Protein AF-A0A1Q3L9V3-F1 (afdb_monomer_lite)

pLDDT: mean 84.7, std 9.69, range [42.75, 96.62]

Foldseek 3Di:
DDDDDDPPDDPDDDDDPVVVVVVVVVVVVVVVVLVVQAQLLVLLVLLLVLLLLVLLLQLLVLLCPVPDVLDDNLLSVLLNVVSVQLSVLVNVVSSNDDDDPLVVLVVVLVVVLVCLSCVSVVCSVVVPDDDSVVSSVSSVSSSVSSNVSSVVSVVPGDPDDDDDDFDALDPVLLVVLLVVLLLLLLSLLSLLDPDSVVSVVSSVVSVVVSVVVVVVQVVPVGPSSSSNDDPQSVVLSVVSSVSSSVSSCCVRPHPDRSHPVSNVVSVVSSVSSNCCSPPVRPPD

Structure (mmCIF, N/CA/C/O backbone):
data_AF-A0A1Q3L9V3-F1
#
_entry.id   AF-A0A1Q3L9V3-F1
#
loop_
_atom_site.group_PDB
_atom_site.id
_atom_site.type_symbol
_atom_site.label_atom_id
_atom_site.label_alt_id
_atom_site.label_comp_id
_atom_site.label_asym_id
_atom_site.label_entity_id
_atom_site.label_seq_id
_atom_site.pdbx_PDB_ins_code
_atom_site.Cartn_x
_atom_site.Cartn_y
_atom_site.Cartn_z
_atom_site.occupancy
_atom_site.B_iso_or_equiv
_atom_site.auth_seq_id
_atom_site.auth_comp_id
_atom_site.auth_asym_id
_atom_site.auth_atom_id
_atom_site.pdbx_PDB_model_num
ATOM 1 N N . MET A 1 1 ? 3.458 -9.259 39.946 1.00 42.75 1 MET A N 1
ATOM 2 C CA . MET A 1 1 ? 3.792 -7.852 39.651 1.00 42.75 1 MET A CA 1
ATOM 3 C C . MET A 1 1 ? 3.602 -7.093 40.946 1.00 42.75 1 MET A C 1
ATOM 5 O O . MET A 1 1 ? 2.465 -6.939 41.364 1.00 42.75 1 MET A O 1
ATOM 9 N N . GLU A 1 2 ? 4.685 -6.729 41.624 1.00 46.00 2 GLU A N 1
ATOM 10 C CA . GLU A 1 2 ? 4.614 -5.886 42.821 1.00 46.00 2 GLU A CA 1
ATOM 11 C C . GLU A 1 2 ? 4.409 -4.442 42.357 1.00 46.00 2 GLU A C 1
ATOM 13 O O . GLU A 1 2 ? 5.288 -3.856 41.723 1.00 46.00 2 GLU A O 1
ATOM 18 N N . GLN A 1 3 ? 3.218 -3.887 42.582 1.00 55.56 3 GLN A N 1
ATOM 19 C CA . GLN A 1 3 ? 3.005 -2.455 42.397 1.00 55.56 3 GLN A CA 1
ATOM 20 C C . GLN A 1 3 ? 3.823 -1.728 43.467 1.00 55.56 3 GLN A C 1
ATOM 22 O O . GLN A 1 3 ? 3.622 -1.962 44.656 1.00 55.56 3 GLN A O 1
ATOM 27 N N . ARG A 1 4 ? 4.766 -0.871 43.055 1.00 59.56 4 ARG A N 1
ATOM 28 C CA . ARG A 1 4 ? 5.447 0.038 43.984 1.00 59.56 4 ARG A CA 1
ATOM 29 C C . ARG A 1 4 ? 4.390 0.983 44.570 1.00 59.56 4 ARG A C 1
ATOM 31 O O . ARG A 1 4 ? 3.784 1.706 43.779 1.00 59.56 4 ARG A O 1
ATOM 38 N N . PRO A 1 5 ? 4.152 0.976 45.892 1.00 62.09 5 PRO A N 1
ATOM 39 C CA . PRO A 1 5 ? 3.189 1.882 46.499 1.00 62.09 5 PRO A CA 1
ATOM 40 C C . PRO A 1 5 ? 3.664 3.326 46.326 1.00 62.09 5 PRO A C 1
ATOM 42 O O . PRO A 1 5 ? 4.857 3.616 46.461 1.00 62.09 5 PRO A O 1
ATOM 45 N N . GLU A 1 6 ? 2.737 4.227 45.998 1.00 73.81 6 GLU A N 1
ATOM 46 C CA . GLU A 1 6 ? 3.023 5.658 46.033 1.00 73.81 6 GLU A CA 1
ATOM 47 C C . GLU A 1 6 ? 3.344 6.068 47.481 1.00 73.81 6 GLU A C 1
ATOM 49 O O . GLU A 1 6 ? 2.645 5.649 48.409 1.00 73.81 6 GLU A O 1
ATOM 54 N N . PRO A 1 7 ? 4.416 6.848 47.714 1.00 70.12 7 PRO A N 1
ATOM 55 C CA . PRO A 1 7 ? 4.820 7.208 49.064 1.00 70.12 7 PRO A CA 1
ATOM 56 C C . PRO A 1 7 ? 3.709 7.996 49.770 1.00 70.12 7 PRO A C 1
ATOM 58 O O . PRO A 1 7 ? 3.346 9.085 49.334 1.00 70.12 7 PRO A O 1
ATOM 61 N N . GLY A 1 8 ? 3.197 7.448 50.877 1.00 77.75 8 GLY A N 1
ATOM 62 C CA . GLY A 1 8 ? 2.161 8.072 51.709 1.00 77.75 8 GLY A CA 1
ATOM 63 C C . GLY A 1 8 ? 0.742 7.524 51.525 1.00 77.75 8 GLY A C 1
ATOM 64 O O . GLY A 1 8 ? -0.149 7.950 52.255 1.00 77.75 8 GLY A O 1
ATOM 65 N N . LEU A 1 9 ? 0.524 6.574 50.611 1.00 69.81 9 LEU A N 1
ATOM 66 C CA . LEU A 1 9 ? -0.742 5.847 50.475 1.00 69.81 9 LEU A CA 1
ATOM 67 C C . LEU A 1 9 ? -0.600 4.437 51.057 1.00 69.81 9 LEU A C 1
ATOM 69 O O . LEU A 1 9 ? 0.291 3.680 50.667 1.00 69.81 9 LEU A O 1
ATOM 73 N N . GLU A 1 10 ? -1.476 4.087 52.001 1.00 73.94 10 GLU A N 1
ATOM 74 C CA . GLU A 1 10 ? -1.583 2.711 52.485 1.00 73.94 10 GLU A CA 1
ATOM 75 C C . GLU A 1 10 ? -1.966 1.774 51.325 1.00 73.94 10 GLU A C 1
ATOM 77 O O . GLU A 1 10 ? -2.694 2.186 50.413 1.00 73.94 10 GLU A O 1
ATOM 82 N N . PRO A 1 11 ? -1.471 0.521 51.314 1.00 72.00 11 PRO A N 1
ATOM 83 C CA . PRO A 1 11 ? -1.829 -0.444 50.285 1.00 72.00 11 PRO A CA 1
ATOM 84 C C . PRO A 1 11 ? -3.348 -0.591 50.203 1.00 72.00 11 PRO A C 1
ATOM 86 O O . PRO A 1 11 ? -3.996 -0.871 51.209 1.00 72.00 11 PRO A O 1
ATOM 89 N N . TYR A 1 12 ? -3.914 -0.422 49.007 1.00 74.44 12 TYR A N 1
ATOM 90 C CA . TYR A 1 12 ? -5.338 -0.657 48.792 1.00 74.44 12 TYR A CA 1
ATOM 91 C C . TYR A 1 12 ? -5.706 -2.075 49.237 1.00 74.44 12 TYR A C 1
ATOM 93 O O . TYR A 1 12 ? -5.064 -3.046 48.824 1.00 74.44 12 TYR A O 1
ATOM 101 N N . GLU A 1 13 ? -6.751 -2.194 50.058 1.00 81.75 13 GLU A N 1
ATOM 102 C CA . GLU A 1 13 ? -7.288 -3.498 50.426 1.00 81.75 13 GLU A CA 1
ATOM 103 C C . GLU A 1 13 ? -7.706 -4.269 49.164 1.00 81.75 13 GLU A C 1
ATOM 105 O O . GLU A 1 13 ? -8.264 -3.682 48.226 1.00 81.75 13 GLU A O 1
ATOM 110 N N . PRO A 1 14 ? -7.437 -5.586 49.105 1.00 82.00 14 PRO A N 1
ATOM 111 C CA . PRO A 1 14 ? -7.845 -6.389 47.969 1.00 82.00 14 PRO A CA 1
ATOM 112 C C . PRO A 1 14 ? -9.374 -6.325 47.817 1.00 82.00 14 PRO A C 1
ATOM 114 O O . PRO A 1 14 ? -10.098 -6.481 48.804 1.00 82.00 14 PRO A O 1
ATOM 117 N N . PRO A 1 15 ? -9.891 -6.107 46.594 1.00 84.94 15 PRO A N 1
ATOM 118 C CA . PRO A 1 15 ? -11.325 -6.018 46.372 1.00 84.94 15 PRO A CA 1
ATOM 119 C C . PRO A 1 15 ? -12.003 -7.326 46.778 1.00 84.94 15 PRO A C 1
ATOM 121 O O . PRO A 1 15 ? -11.486 -8.420 46.538 1.00 84.94 15 PRO A O 1
ATOM 124 N N . THR A 1 16 ? -13.195 -7.223 47.361 1.00 93.44 16 THR A N 1
ATOM 125 C CA . THR A 1 16 ? -14.010 -8.403 47.665 1.00 93.44 16 THR A CA 1
ATOM 126 C C . THR A 1 16 ? -14.343 -9.167 46.379 1.00 93.44 16 THR A C 1
ATOM 128 O O . THR A 1 16 ? -14.406 -8.587 45.293 1.00 93.44 16 THR A O 1
ATOM 131 N N . ALA A 1 17 ? -14.594 -10.477 46.482 1.00 91.12 17 ALA A N 1
ATOM 132 C CA . ALA A 1 17 ? -14.888 -11.318 45.315 1.00 91.12 17 ALA A CA 1
ATOM 133 C C . ALA A 1 17 ? -16.059 -10.781 44.466 1.00 91.12 17 ALA A C 1
ATOM 135 O O . ALA A 1 17 ? -15.992 -10.806 43.240 1.00 91.12 17 ALA A O 1
ATOM 136 N N . ALA A 1 18 ? -17.089 -10.227 45.114 1.00 92.12 18 ALA A N 1
ATOM 137 C CA . ALA A 1 18 ? -18.223 -9.598 44.439 1.00 92.12 18 ALA A CA 1
ATOM 138 C C . ALA A 1 18 ? -17.811 -8.350 43.637 1.00 92.12 18 ALA A C 1
ATOM 140 O O . ALA A 1 18 ? -18.252 -8.162 42.505 1.00 92.12 18 ALA A O 1
ATOM 141 N N . VAL A 1 19 ? -16.925 -7.518 44.192 1.00 90.69 19 VAL A N 1
ATOM 142 C CA . VAL A 1 19 ? -16.398 -6.327 43.510 1.00 90.69 19 VAL A CA 1
ATOM 143 C C . VAL A 1 19 ? -15.497 -6.727 42.340 1.00 90.69 19 VAL A C 1
ATOM 145 O O . VAL A 1 19 ? -15.604 -6.154 41.259 1.00 90.69 19 VAL A O 1
ATOM 148 N N . ALA A 1 20 ? -14.652 -7.747 42.513 1.00 89.19 20 ALA A N 1
ATOM 149 C CA . ALA A 1 20 ? -13.808 -8.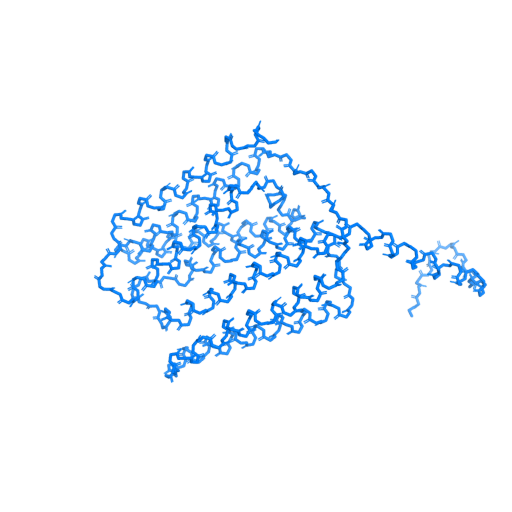268 41.440 1.00 89.19 20 ALA A CA 1
ATOM 150 C C . ALA A 1 20 ? -14.636 -8.821 40.264 1.00 89.19 20 ALA A C 1
ATOM 152 O O . ALA A 1 20 ? -14.324 -8.528 39.111 1.00 89.19 20 ALA A O 1
ATOM 153 N N . GLN A 1 21 ? -15.716 -9.561 40.544 1.00 92.19 21 GLN A N 1
ATOM 154 C CA . GLN A 1 21 ? -16.647 -10.031 39.511 1.00 92.19 21 GLN A CA 1
ATOM 155 C C . GLN A 1 21 ? -17.327 -8.866 38.785 1.00 92.19 21 GLN A C 1
ATOM 157 O O . GLN A 1 21 ? -17.323 -8.839 37.559 1.00 92.19 21 GLN A O 1
ATOM 162 N N . ALA A 1 22 ? -17.805 -7.854 39.515 1.00 91.81 22 ALA A N 1
ATOM 163 C CA . ALA A 1 22 ? -18.407 -6.669 38.902 1.00 91.81 22 ALA A CA 1
ATOM 164 C C . ALA A 1 22 ? -17.434 -5.925 37.962 1.00 91.81 22 ALA A C 1
ATOM 166 O O . ALA A 1 22 ? -17.843 -5.448 36.902 1.00 91.81 22 ALA A O 1
ATOM 167 N N . TYR A 1 23 ? -16.141 -5.859 38.307 1.00 89.31 23 TYR A N 1
ATOM 168 C CA . TYR A 1 23 ? -15.118 -5.300 37.417 1.00 89.31 23 TYR A CA 1
ATOM 169 C C . TYR A 1 23 ? -14.901 -6.141 36.156 1.00 89.31 23 TYR A C 1
ATOM 171 O O . TYR A 1 23 ? -14.724 -5.570 35.077 1.00 89.31 23 TYR A O 1
ATOM 179 N N . LEU A 1 24 ? -14.913 -7.474 36.265 1.00 91.50 24 LEU A N 1
ATOM 180 C CA . LEU A 1 24 ? -14.789 -8.360 35.105 1.00 91.50 24 LEU A CA 1
ATOM 181 C C . LEU A 1 24 ? -15.993 -8.210 34.170 1.00 91.50 24 LEU A C 1
ATOM 183 O O . LEU A 1 24 ? -15.796 -7.982 32.975 1.00 91.50 24 LEU A O 1
ATOM 187 N N . ASP A 1 25 ? -17.208 -8.211 34.712 1.00 93.25 25 ASP A N 1
ATOM 188 C CA . ASP A 1 25 ? -18.439 -8.031 33.938 1.00 93.25 25 ASP A CA 1
ATOM 189 C C . ASP A 1 25 ? -18.468 -6.672 33.223 1.00 93.25 25 ASP A C 1
ATOM 191 O O . ASP A 1 25 ? -18.808 -6.576 32.039 1.00 93.25 25 ASP A O 1
ATOM 195 N N . GLU A 1 26 ? -18.068 -5.596 33.910 1.00 90.88 26 GLU A N 1
ATOM 196 C CA . GLU A 1 26 ? -17.983 -4.277 33.282 1.00 90.88 26 GLU A CA 1
ATOM 197 C C . GLU A 1 26 ? -16.876 -4.234 32.221 1.00 90.88 26 GLU A C 1
ATOM 199 O O . GLU A 1 26 ? -17.057 -3.619 31.167 1.00 90.88 26 GLU A O 1
ATOM 204 N N . SER A 1 27 ? -15.757 -4.936 32.431 1.00 87.94 27 SER A N 1
ATOM 205 C CA . SER A 1 27 ? -14.699 -5.045 31.422 1.00 87.94 27 SER A CA 1
ATOM 206 C C . SER A 1 27 ? -15.191 -5.737 30.144 1.00 87.94 27 SER A C 1
ATOM 208 O O . SER A 1 27 ? -14.889 -5.265 29.042 1.00 87.94 27 SER A O 1
ATOM 210 N N . GLU A 1 28 ? -16.022 -6.778 30.267 1.00 86.56 28 GLU A N 1
ATOM 211 C CA . GLU A 1 28 ? -16.654 -7.452 29.131 1.00 86.56 28 GLU A CA 1
ATOM 212 C C . GLU A 1 28 ? -17.668 -6.544 28.430 1.00 86.56 28 GLU A C 1
ATOM 214 O O . GLU A 1 28 ? -17.648 -6.428 27.202 1.00 86.56 28 GLU A O 1
ATOM 219 N N . ARG A 1 29 ? -18.499 -5.813 29.182 1.00 85.56 29 ARG A N 1
ATOM 220 C CA . ARG A 1 29 ? -19.446 -4.833 28.616 1.00 85.56 29 ARG A CA 1
ATOM 221 C C . ARG A 1 29 ? -18.739 -3.700 27.883 1.00 85.56 29 ARG A C 1
ATOM 223 O O . ARG A 1 29 ? -19.163 -3.286 26.802 1.00 85.56 29 ARG A O 1
ATOM 230 N N . VAL A 1 30 ? -17.647 -3.177 28.440 1.00 85.62 30 VAL A N 1
ATOM 231 C CA . VAL A 1 30 ? -16.802 -2.178 27.769 1.00 85.62 30 VAL A CA 1
ATOM 232 C C . VAL A 1 30 ? -16.168 -2.779 26.513 1.00 85.62 30 VAL A C 1
ATOM 234 O O . VAL A 1 30 ? -16.136 -2.111 25.476 1.00 85.62 30 VAL A O 1
ATOM 237 N N . ALA A 1 31 ? -15.706 -4.030 26.563 1.00 80.38 31 ALA A N 1
ATOM 238 C CA . ALA A 1 31 ? -15.150 -4.713 25.400 1.00 80.38 31 ALA A CA 1
ATOM 239 C C . ALA A 1 31 ? -16.190 -4.891 24.282 1.00 80.38 31 ALA A C 1
ATOM 241 O O . ALA A 1 31 ? -15.876 -4.575 23.134 1.00 80.38 31 ALA A O 1
ATOM 242 N N . GLN A 1 32 ? -17.418 -5.299 24.615 1.00 81.19 32 GLN A N 1
ATOM 243 C CA . GLN A 1 32 ? -18.528 -5.440 23.667 1.00 81.19 32 GLN A CA 1
ATOM 244 C C . GLN A 1 32 ? -18.926 -4.096 23.044 1.00 81.19 32 GLN A C 1
ATOM 246 O O . GLN A 1 32 ? -19.033 -4.001 21.822 1.00 81.19 32 GLN A O 1
ATOM 251 N N . ARG A 1 33 ? -19.061 -3.028 23.848 1.00 80.31 33 ARG A N 1
ATOM 252 C CA . ARG A 1 33 ? -19.338 -1.671 23.332 1.00 80.31 33 ARG A CA 1
ATOM 253 C C . ARG A 1 33 ? -18.252 -1.197 22.368 1.00 80.31 33 ARG A C 1
ATOM 255 O O . ARG A 1 33 ? -18.558 -0.640 21.320 1.00 80.31 33 ARG A O 1
ATOM 262 N N . ARG A 1 34 ? -16.975 -1.452 22.677 1.00 76.50 34 ARG A N 1
ATOM 263 C CA . ARG A 1 34 ? -15.871 -1.126 21.758 1.00 76.50 34 ARG A CA 1
ATOM 264 C C . ARG A 1 34 ? -15.962 -1.914 20.457 1.00 76.50 34 ARG A C 1
ATOM 266 O O . ARG A 1 34 ? -15.748 -1.331 19.402 1.00 76.50 34 ARG A O 1
ATOM 273 N N . GLU A 1 35 ? -16.289 -3.203 20.516 1.00 77.19 35 GLU A N 1
ATOM 274 C CA . GLU A 1 35 ? -16.412 -4.047 19.322 1.00 77.19 35 GLU A CA 1
ATOM 275 C C . GLU A 1 35 ? -17.538 -3.609 18.384 1.00 77.19 35 GLU A C 1
ATOM 277 O O . GLU A 1 35 ? -17.375 -3.710 17.169 1.00 77.19 35 GLU A O 1
ATOM 282 N N . GLN A 1 36 ? -18.627 -3.053 18.921 1.00 77.12 36 GLN A N 1
ATOM 283 C CA . GLN A 1 36 ? -19.718 -2.480 18.124 1.00 77.12 36 GLN A CA 1
ATOM 284 C C . GLN A 1 36 ? -19.286 -1.247 17.309 1.00 77.12 36 GLN A C 1
ATOM 286 O O . GLN A 1 36 ? -19.895 -0.946 16.287 1.00 77.12 36 GLN A O 1
ATOM 291 N N . HIS A 1 37 ? -18.211 -0.556 17.705 1.00 79.62 37 HIS A N 1
ATOM 292 C CA . HIS A 1 37 ? -17.676 0.602 16.978 1.00 79.62 37 HIS A CA 1
ATOM 293 C C . HIS A 1 37 ? -16.632 0.246 15.900 1.00 79.62 37 HIS A C 1
ATOM 295 O O . HIS A 1 37 ? -16.166 1.136 15.175 1.00 79.62 37 HIS A O 1
ATOM 301 N N . ILE A 1 38 ? -16.255 -1.032 15.772 1.00 83.19 38 ILE A N 1
ATOM 302 C CA . ILE A 1 38 ? -15.257 -1.495 14.798 1.00 83.19 38 ILE A CA 1
ATOM 303 C C . ILE A 1 38 ? -15.950 -1.850 13.482 1.00 83.19 38 ILE A C 1
ATOM 305 O O . ILE A 1 38 ? -16.774 -2.762 13.422 1.00 83.19 38 ILE A O 1
ATOM 309 N N . ASP A 1 39 ? -15.553 -1.194 12.389 1.00 86.75 39 ASP A N 1
ATOM 310 C CA . ASP A 1 39 ? -16.042 -1.552 11.053 1.00 86.75 39 ASP A CA 1
ATOM 311 C C . ASP A 1 39 ? -15.222 -2.720 10.484 1.00 86.75 39 ASP A C 1
ATOM 313 O O . ASP A 1 39 ? -14.276 -2.550 9.703 1.00 86.75 39 ASP A O 1
ATOM 317 N N . ARG A 1 40 ? -15.585 -3.940 10.893 1.00 87.19 40 ARG A N 1
ATOM 318 C CA . ARG A 1 40 ? -14.905 -5.167 10.446 1.00 87.19 40 ARG A CA 1
ATOM 319 C C . ARG A 1 40 ? -15.064 -5.419 8.944 1.00 87.19 40 ARG A C 1
ATOM 321 O O . ARG A 1 40 ? -14.172 -6.002 8.331 1.00 87.19 40 ARG A O 1
ATOM 328 N N . ARG A 1 41 ? -16.149 -4.947 8.310 1.00 89.19 41 ARG A N 1
ATOM 329 C CA . ARG A 1 41 ? -16.336 -5.088 6.851 1.00 89.19 41 ARG A CA 1
ATOM 330 C C . ARG A 1 41 ? -15.357 -4.212 6.087 1.00 89.19 41 ARG A C 1
ATOM 332 O O . ARG A 1 41 ? -14.760 -4.675 5.114 1.00 89.19 41 ARG A O 1
ATOM 339 N N . ALA A 1 42 ? -15.184 -2.961 6.510 1.00 88.12 42 ALA A N 1
ATOM 340 C CA . ALA A 1 42 ? -14.183 -2.078 5.923 1.00 88.12 42 ALA A CA 1
ATOM 341 C C . ALA A 1 42 ? -12.767 -2.634 6.136 1.00 88.12 42 ALA A C 1
ATOM 343 O O . ALA A 1 42 ? -11.998 -2.712 5.176 1.00 88.12 42 ALA A O 1
ATOM 344 N N . ALA A 1 43 ? -12.458 -3.115 7.345 1.00 88.00 43 ALA A N 1
ATOM 345 C CA . ALA A 1 43 ? -11.173 -3.745 7.645 1.00 88.00 43 ALA A CA 1
ATOM 346 C C . ALA A 1 43 ? -10.897 -4.973 6.756 1.00 88.00 43 ALA A C 1
ATOM 348 O O . ALA A 1 43 ? -9.806 -5.087 6.198 1.00 88.00 43 ALA A O 1
ATOM 349 N N . ALA A 1 44 ? -11.889 -5.847 6.556 1.00 91.38 44 ALA A N 1
ATOM 350 C CA . ALA A 1 44 ? -11.789 -7.004 5.666 1.00 91.38 44 ALA A CA 1
ATOM 351 C C . ALA A 1 44 ? -11.498 -6.603 4.210 1.00 91.38 44 ALA A C 1
ATOM 353 O O . ALA A 1 44 ? -10.625 -7.186 3.567 1.00 91.38 44 ALA A O 1
ATOM 354 N N . ARG A 1 45 ? -12.191 -5.581 3.686 1.00 93.00 45 ARG A N 1
ATOM 355 C CA . ARG A 1 45 ? -11.953 -5.072 2.323 1.00 93.00 45 ARG A CA 1
ATOM 356 C C . ARG A 1 45 ? -10.549 -4.500 2.168 1.00 93.00 45 ARG A C 1
ATOM 358 O O . ARG A 1 45 ? -9.911 -4.751 1.151 1.00 93.00 45 ARG A O 1
ATOM 365 N N . LEU A 1 46 ? -10.068 -3.763 3.169 1.00 91.75 46 LEU A N 1
ATOM 366 C CA . LEU A 1 46 ? -8.714 -3.211 3.160 1.00 91.75 46 LEU A CA 1
ATOM 367 C C . LEU A 1 46 ? -7.649 -4.299 3.241 1.00 91.75 46 LEU A C 1
ATOM 369 O O . LEU A 1 46 ? -6.687 -4.235 2.488 1.00 91.75 46 LEU A O 1
ATOM 373 N N . LEU A 1 47 ? -7.839 -5.316 4.085 1.00 91.62 47 LEU A N 1
ATOM 374 C CA . LEU A 1 47 ? -6.953 -6.483 4.134 1.00 91.62 47 LEU A CA 1
ATOM 375 C C . LEU A 1 47 ? -6.892 -7.211 2.794 1.00 91.62 47 LEU A C 1
ATOM 377 O O . LEU A 1 47 ? -5.813 -7.599 2.358 1.00 91.62 47 LEU A O 1
ATOM 381 N N . LEU A 1 48 ? -8.040 -7.391 2.140 1.00 94.31 48 LEU A N 1
ATOM 382 C CA . LEU A 1 48 ? -8.089 -8.034 0.833 1.00 94.31 48 LEU A CA 1
ATOM 383 C C . LEU A 1 48 ? -7.383 -7.181 -0.228 1.00 94.31 48 LEU A C 1
ATOM 385 O O . LEU A 1 48 ? -6.588 -7.710 -0.996 1.00 94.31 48 LEU A O 1
ATOM 389 N N . ALA A 1 49 ? -7.629 -5.868 -0.247 1.00 93.75 49 ALA A N 1
ATOM 390 C CA . ALA A 1 49 ? -6.956 -4.945 -1.158 1.00 93.75 49 ALA A CA 1
ATOM 391 C C . ALA A 1 49 ? -5.437 -4.910 -0.919 1.00 93.75 49 ALA A C 1
ATOM 393 O O . ALA A 1 49 ? -4.662 -4.925 -1.871 1.00 93.75 49 ALA A O 1
ATOM 394 N N . GLU A 1 50 ? -5.002 -4.916 0.342 1.00 92.38 50 GLU A N 1
ATOM 395 C CA . GLU A 1 50 ? -3.593 -5.014 0.725 1.00 92.38 50 GLU A CA 1
ATOM 396 C C . GLU A 1 50 ? -2.978 -6.328 0.242 1.00 92.38 50 GLU A C 1
ATOM 398 O O . GLU A 1 50 ? -1.937 -6.294 -0.406 1.00 92.38 50 GLU A O 1
ATOM 403 N N . GLY A 1 51 ? -3.654 -7.458 0.466 1.00 93.75 51 GLY A N 1
ATOM 404 C CA . GLY A 1 51 ? -3.212 -8.775 0.010 1.00 93.75 51 GLY A CA 1
ATOM 405 C C . GLY A 1 51 ? -3.118 -8.900 -1.509 1.00 93.75 51 GLY A C 1
ATOM 406 O O . GLY A 1 51 ? -2.137 -9.441 -2.009 1.00 93.75 51 GLY A O 1
ATOM 407 N N . ILE A 1 52 ? -4.097 -8.368 -2.251 1.00 95.25 52 ILE A N 1
ATOM 408 C CA . ILE A 1 52 ? -4.070 -8.322 -3.723 1.00 95.25 52 ILE A CA 1
ATOM 409 C C . ILE A 1 52 ? -2.873 -7.502 -4.197 1.00 95.25 52 ILE A C 1
ATOM 411 O O . ILE A 1 52 ? -2.096 -7.985 -5.020 1.00 95.25 52 ILE A O 1
ATOM 415 N N . SER A 1 53 ? -2.701 -6.291 -3.659 1.00 93.31 53 SER A N 1
ATOM 416 C CA . SER A 1 53 ? -1.563 -5.441 -3.997 1.00 93.31 53 SER A CA 1
ATOM 417 C C . SER A 1 53 ? -0.256 -6.175 -3.705 1.00 93.31 53 SER A C 1
ATOM 419 O O . SER A 1 53 ? 0.532 -6.380 -4.621 1.00 93.31 53 SER A O 1
ATOM 421 N N . PHE A 1 54 ? -0.044 -6.645 -2.474 1.00 92.00 54 PHE A N 1
ATOM 422 C CA . PHE A 1 54 ? 1.180 -7.341 -2.063 1.00 92.00 54 PHE A CA 1
ATOM 423 C C . PHE A 1 54 ? 1.480 -8.552 -2.955 1.00 92.00 54 PHE A C 1
ATOM 425 O O . PHE A 1 54 ? 2.613 -8.728 -3.396 1.00 92.00 54 PHE A O 1
ATOM 432 N N . ALA A 1 55 ? 0.462 -9.350 -3.285 1.00 94.75 55 ALA A N 1
ATOM 433 C CA . ALA A 1 55 ? 0.600 -10.496 -4.174 1.00 94.75 55 ALA A CA 1
ATOM 434 C C . ALA A 1 55 ? 1.064 -10.092 -5.579 1.00 94.75 55 ALA A C 1
ATOM 436 O O . ALA A 1 55 ? 2.041 -10.653 -6.074 1.00 94.75 55 ALA A O 1
ATOM 437 N N . ILE A 1 56 ? 0.412 -9.100 -6.198 1.00 94.12 56 ILE A N 1
ATOM 438 C CA . ILE A 1 56 ? 0.808 -8.571 -7.513 1.00 94.12 56 I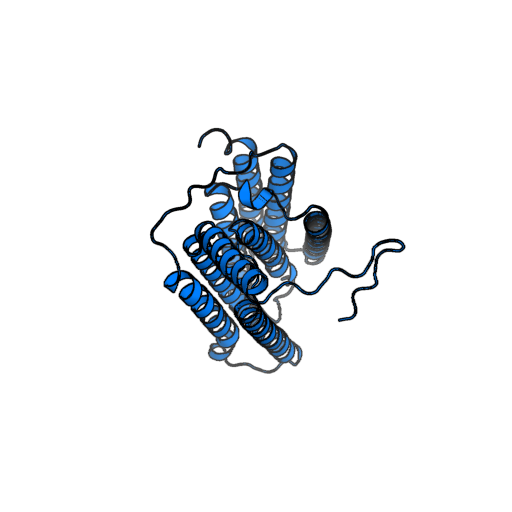LE A CA 1
ATOM 439 C C . ILE A 1 56 ? 2.242 -8.041 -7.449 1.00 94.12 56 ILE A C 1
ATOM 441 O O . ILE A 1 56 ? 3.066 -8.393 -8.289 1.00 94.12 56 ILE A O 1
ATOM 445 N N . TYR A 1 57 ? 2.554 -7.249 -6.425 1.00 90.25 57 TYR A N 1
ATOM 446 C CA . TYR A 1 57 ? 3.875 -6.668 -6.216 1.00 90.25 57 TYR A CA 1
ATOM 447 C C . TYR A 1 57 ? 4.968 -7.738 -6.106 1.00 90.25 57 TYR A C 1
ATOM 449 O O . TYR A 1 57 ? 5.999 -7.619 -6.768 1.00 90.25 57 TYR A O 1
ATOM 457 N N . LEU A 1 58 ? 4.740 -8.808 -5.338 1.00 90.69 58 LEU A N 1
ATOM 458 C CA . LEU A 1 58 ? 5.690 -9.917 -5.229 1.00 90.69 58 LEU A CA 1
ATOM 459 C C . LEU A 1 58 ? 5.861 -10.672 -6.542 1.00 90.69 58 LEU A C 1
ATOM 461 O O . LEU A 1 58 ? 6.990 -10.973 -6.911 1.00 90.69 58 LEU A O 1
ATOM 465 N N . VAL A 1 59 ? 4.773 -10.965 -7.256 1.00 93.31 59 VAL A N 1
ATOM 466 C CA . VAL A 1 59 ? 4.858 -11.646 -8.557 1.00 93.31 59 VAL A CA 1
ATOM 467 C C . VAL A 1 59 ? 5.682 -10.816 -9.534 1.00 93.31 59 VAL A C 1
ATOM 469 O O . VAL A 1 59 ? 6.609 -11.333 -10.149 1.00 93.31 59 VAL A O 1
ATOM 472 N N . VAL A 1 60 ? 5.390 -9.520 -9.643 1.00 91.69 60 VAL A N 1
ATOM 473 C CA . VAL A 1 60 ? 6.118 -8.610 -10.537 1.00 91.69 60 VAL A CA 1
ATOM 474 C C . VAL A 1 60 ? 7.588 -8.540 -10.143 1.00 91.69 60 VAL A C 1
ATOM 476 O O . VAL A 1 60 ? 8.450 -8.649 -11.008 1.00 91.69 60 VAL A O 1
ATOM 479 N N . LEU A 1 61 ? 7.883 -8.446 -8.845 1.00 88.69 61 LEU A N 1
ATOM 480 C CA . LEU A 1 61 ? 9.253 -8.468 -8.347 1.00 88.69 61 LEU A CA 1
ATOM 481 C C . LEU A 1 61 ? 9.990 -9.755 -8.756 1.00 88.69 61 LEU A C 1
ATOM 483 O O . LEU A 1 61 ? 11.112 -9.671 -9.241 1.00 88.69 61 LEU A O 1
ATOM 487 N N . MET A 1 62 ? 9.363 -10.929 -8.628 1.00 89.75 62 MET A N 1
ATOM 488 C CA . MET A 1 62 ? 9.971 -12.210 -9.026 1.00 89.75 62 MET A CA 1
ATOM 489 C C . MET A 1 62 ? 10.156 -12.361 -10.541 1.00 89.75 62 MET A C 1
ATOM 491 O O . MET A 1 62 ? 11.032 -13.100 -10.992 1.00 89.75 62 MET A O 1
ATOM 495 N N . LEU A 1 63 ? 9.309 -11.711 -11.340 1.00 90.06 63 LEU A N 1
ATOM 496 C CA . LEU A 1 63 ? 9.378 -11.775 -12.801 1.00 90.06 63 LEU A CA 1
ATOM 497 C C . LEU A 1 63 ? 10.403 -10.801 -13.382 1.00 90.06 63 LEU A C 1
ATOM 499 O O . LEU A 1 63 ? 11.064 -11.136 -14.361 1.00 90.06 63 LEU A O 1
ATOM 503 N N . VAL A 1 64 ? 10.528 -9.617 -12.783 1.00 87.12 64 VAL A N 1
ATOM 504 C CA . VAL A 1 64 ? 11.429 -8.555 -13.251 1.00 87.12 64 VAL A CA 1
ATOM 505 C C . VAL A 1 64 ? 12.845 -8.735 -12.705 1.00 87.12 64 VAL A C 1
ATOM 507 O O . VAL A 1 64 ? 13.767 -8.130 -13.227 1.00 87.12 64 VAL A O 1
ATOM 510 N N . PHE A 1 65 ? 13.054 -9.561 -11.677 1.00 83.19 65 PHE A N 1
ATOM 511 C CA . PHE A 1 65 ? 14.381 -9.788 -11.109 1.00 83.19 65 PHE A CA 1
ATOM 512 C C . PHE A 1 65 ? 15.156 -10.925 -11.826 1.00 83.19 65 PHE A C 1
ATOM 514 O O . PHE A 1 65 ? 14.582 -12.000 -12.032 1.00 83.19 65 PHE A O 1
ATOM 521 N N . PRO A 1 66 ? 16.463 -10.756 -12.137 1.00 75.12 66 PRO A N 1
ATOM 522 C CA . PRO A 1 66 ? 17.263 -9.541 -11.961 1.00 75.12 66 PRO A CA 1
ATOM 523 C C . PRO A 1 66 ? 16.801 -8.423 -12.903 1.00 75.12 66 PRO A C 1
ATOM 525 O O . PRO A 1 66 ? 16.447 -8.713 -14.047 1.00 75.12 66 PRO A O 1
ATOM 528 N N . PRO A 1 67 ? 16.780 -7.165 -12.423 1.00 67.69 67 PRO A N 1
ATOM 529 C CA . PRO A 1 67 ? 16.266 -6.054 -13.206 1.00 67.69 67 PRO A CA 1
ATOM 530 C C . PRO A 1 67 ? 17.031 -5.906 -14.518 1.00 67.69 67 PRO A C 1
ATOM 532 O O . PRO A 1 67 ? 18.263 -5.943 -14.522 1.00 67.69 67 PRO A O 1
ATOM 535 N N . ALA A 1 68 ? 16.299 -5.677 -15.611 1.00 64.44 68 ALA A N 1
ATOM 536 C CA . ALA A 1 68 ? 16.886 -5.175 -16.848 1.00 64.44 68 ALA A CA 1
ATOM 537 C C . ALA A 1 68 ? 17.713 -3.901 -16.580 1.00 64.44 68 ALA A C 1
ATOM 539 O O . ALA A 1 68 ? 17.443 -3.159 -15.629 1.00 64.44 68 ALA A O 1
ATOM 540 N N . GLU A 1 69 ? 18.724 -3.641 -17.413 1.00 61.47 69 GLU A N 1
ATOM 541 C CA . GLU A 1 69 ? 19.602 -2.474 -17.276 1.00 61.47 69 GLU A CA 1
ATOM 542 C C . GLU A 1 69 ? 18.784 -1.181 -17.087 1.00 61.47 69 GLU A C 1
ATOM 544 O O . GLU A 1 69 ? 17.989 -0.793 -17.938 1.00 61.47 69 GLU A O 1
ATOM 549 N N . GLY A 1 70 ? 18.950 -0.523 -15.933 1.00 55.09 70 GLY A N 1
ATOM 550 C CA . GLY A 1 70 ? 18.245 0.719 -15.586 1.00 55.09 70 GLY A CA 1
ATOM 551 C C . GLY A 1 70 ? 16.934 0.560 -14.799 1.00 55.09 70 GLY A C 1
ATOM 552 O O . GLY A 1 70 ? 16.461 1.547 -14.230 1.00 55.09 70 GLY A O 1
ATOM 553 N N . ALA A 1 71 ? 16.372 -0.647 -14.673 1.00 60.94 71 ALA A N 1
ATOM 554 C CA . ALA A 1 71 ? 15.192 -0.886 -13.841 1.00 60.94 71 ALA A CA 1
ATOM 555 C C . ALA A 1 71 ? 15.581 -0.934 -12.352 1.00 60.94 71 ALA A C 1
ATOM 557 O O . ALA A 1 71 ? 16.159 -1.892 -11.848 1.00 60.94 71 ALA A O 1
ATOM 558 N N . ASN A 1 72 ? 15.272 0.127 -11.611 1.00 75.38 72 ASN A N 1
ATOM 559 C CA . ASN A 1 72 ? 15.570 0.180 -10.185 1.00 75.38 72 ASN A CA 1
ATOM 560 C C . ASN A 1 72 ? 14.423 -0.449 -9.376 1.00 75.38 72 ASN A C 1
ATOM 562 O O . ASN A 1 72 ? 13.271 -0.034 -9.504 1.00 75.38 72 ASN A O 1
ATOM 566 N N . ILE A 1 73 ? 14.736 -1.399 -8.489 1.00 81.44 73 ILE A N 1
ATOM 567 C CA . ILE A 1 73 ? 13.771 -2.025 -7.564 1.00 81.44 73 ILE A CA 1
ATOM 568 C C . ILE A 1 73 ? 12.971 -0.987 -6.752 1.00 81.44 73 ILE A C 1
ATOM 570 O O . ILE A 1 73 ? 11.814 -1.220 -6.395 1.00 81.44 73 ILE A O 1
ATOM 574 N N . ILE A 1 74 ? 13.555 0.195 -6.521 1.00 82.12 74 ILE A N 1
ATOM 575 C CA . ILE A 1 74 ? 12.929 1.333 -5.837 1.00 82.12 74 ILE A CA 1
ATOM 576 C C . ILE A 1 74 ? 11.625 1.768 -6.516 1.00 82.12 74 ILE A C 1
ATOM 578 O O . ILE A 1 74 ? 10.686 2.141 -5.813 1.00 82.12 74 ILE A O 1
ATOM 582 N N . VAL A 1 75 ? 11.531 1.667 -7.847 1.00 85.25 75 VAL A N 1
ATOM 583 C CA . VAL A 1 75 ? 10.333 2.043 -8.620 1.00 85.25 75 VAL A CA 1
ATOM 584 C C . VAL A 1 75 ? 9.098 1.282 -8.132 1.00 85.25 75 VAL A C 1
ATOM 586 O O . VAL A 1 75 ? 8.004 1.837 -8.072 1.00 85.25 75 VAL A O 1
ATOM 589 N N . ILE A 1 76 ? 9.283 0.021 -7.743 1.00 86.00 76 ILE A N 1
ATOM 590 C CA . ILE A 1 76 ? 8.233 -0.844 -7.203 1.00 86.00 76 ILE A CA 1
ATOM 591 C C . ILE A 1 76 ? 8.057 -0.603 -5.699 1.00 86.00 76 ILE A C 1
ATOM 593 O O . ILE A 1 76 ? 6.938 -0.485 -5.197 1.00 86.00 76 ILE A O 1
ATOM 597 N N . VAL A 1 77 ? 9.168 -0.546 -4.965 1.00 85.12 77 VAL A N 1
ATOM 598 C CA . VAL A 1 77 ? 9.168 -0.544 -3.497 1.00 85.12 77 VAL A CA 1
ATOM 599 C C . VAL A 1 77 ? 8.591 0.752 -2.923 1.00 85.12 77 VAL A C 1
ATOM 601 O O . VAL A 1 77 ? 7.802 0.702 -1.982 1.00 85.12 77 VAL A O 1
ATOM 604 N N . ALA A 1 78 ? 8.925 1.910 -3.491 1.00 86.38 78 ALA A N 1
ATOM 605 C CA . ALA A 1 78 ? 8.461 3.207 -2.998 1.00 86.38 78 ALA A CA 1
ATOM 606 C C . ALA A 1 78 ? 6.918 3.351 -2.978 1.00 86.38 78 ALA A C 1
ATOM 608 O O . ALA A 1 78 ? 6.361 3.579 -1.897 1.00 86.38 78 ALA A O 1
ATOM 609 N N . PRO A 1 79 ? 6.184 3.182 -4.100 1.00 88.38 79 PRO A N 1
ATOM 610 C CA . PRO A 1 79 ? 4.722 3.276 -4.093 1.00 88.38 79 PRO A CA 1
ATOM 611 C C . PRO A 1 79 ? 4.078 2.176 -3.245 1.00 88.38 79 PRO A C 1
ATOM 613 O O . PRO A 1 79 ? 3.053 2.417 -2.606 1.00 88.38 79 PRO A O 1
ATOM 616 N N . PHE A 1 80 ? 4.692 0.992 -3.176 1.00 89.38 80 PHE A N 1
ATOM 617 C CA . PHE A 1 80 ? 4.216 -0.093 -2.328 1.00 89.38 80 PHE A CA 1
ATOM 618 C C . PHE A 1 80 ? 4.309 0.241 -0.826 1.00 89.38 80 PHE A C 1
ATOM 620 O O . PHE A 1 80 ? 3.370 -0.008 -0.061 1.00 89.38 80 PHE A O 1
ATOM 627 N N . ILE A 1 81 ? 5.404 0.863 -0.384 1.00 87.56 81 ILE A N 1
ATOM 628 C CA . ILE A 1 81 ? 5.528 1.321 1.004 1.00 87.56 81 ILE A CA 1
ATOM 629 C C . ILE A 1 81 ? 4.500 2.423 1.292 1.00 87.56 81 ILE A C 1
ATOM 631 O O . ILE A 1 81 ? 3.827 2.370 2.324 1.00 87.56 81 ILE A O 1
ATOM 635 N N . ALA A 1 82 ? 4.325 3.380 0.373 1.00 88.88 82 ALA A N 1
ATOM 636 C CA . ALA A 1 82 ? 3.312 4.424 0.518 1.00 88.88 82 ALA A CA 1
ATOM 637 C C . ALA A 1 82 ? 1.893 3.846 0.639 1.00 88.88 82 ALA A C 1
ATOM 639 O O . ALA A 1 82 ? 1.155 4.234 1.545 1.00 88.88 82 ALA A O 1
ATOM 640 N N . TRP A 1 83 ? 1.543 2.868 -0.204 1.00 91.81 83 TRP A N 1
ATOM 641 C CA . TRP A 1 83 ? 0.287 2.118 -0.106 1.00 91.81 83 TRP A CA 1
ATOM 642 C C . TRP A 1 83 ? 0.095 1.523 1.289 1.00 91.81 83 TRP A C 1
ATOM 644 O O . TRP A 1 83 ? -0.922 1.755 1.941 1.00 91.81 83 TRP A O 1
ATOM 654 N N . THR A 1 84 ? 1.100 0.782 1.757 1.00 89.19 84 THR A N 1
ATOM 655 C CA . THR A 1 84 ? 1.038 0.041 3.020 1.00 89.19 84 THR A CA 1
ATOM 656 C C . THR A 1 84 ? 0.838 0.981 4.205 1.00 89.19 84 THR A C 1
ATOM 658 O O . THR A 1 84 ? 0.030 0.692 5.087 1.00 89.19 84 THR A O 1
ATOM 661 N N . GLN A 1 85 ? 1.502 2.139 4.217 1.00 88.19 85 GLN A N 1
ATOM 662 C CA . GLN A 1 85 ? 1.308 3.136 5.273 1.00 88.19 85 GLN A CA 1
ATOM 663 C C . GLN A 1 85 ? -0.079 3.770 5.260 1.00 88.19 85 GLN A C 1
ATOM 665 O O . GLN A 1 85 ? -0.699 3.910 6.318 1.00 88.19 85 GLN A O 1
ATOM 670 N N . LEU A 1 86 ? -0.577 4.142 4.078 1.00 90.38 86 LEU A N 1
ATOM 671 C CA . LEU A 1 86 ? -1.906 4.737 3.943 1.00 90.38 86 LEU A CA 1
ATOM 672 C C . LEU A 1 86 ? -2.983 3.747 4.398 1.00 90.38 86 LEU A C 1
ATOM 674 O O . LEU A 1 86 ? -3.855 4.103 5.190 1.00 90.38 86 LEU A O 1
ATOM 678 N N . VAL A 1 87 ? -2.884 2.488 3.965 1.00 90.56 87 VAL A N 1
ATOM 679 C CA . VAL A 1 87 ? -3.814 1.425 4.364 1.00 90.56 87 VAL A CA 1
ATOM 680 C C . VAL A 1 87 ? -3.698 1.109 5.854 1.00 90.56 87 VAL A C 1
ATOM 682 O O . VAL A 1 87 ? -4.725 0.959 6.513 1.00 90.56 87 VAL A O 1
ATOM 685 N N . THR A 1 88 ? -2.487 1.051 6.415 1.00 86.75 88 THR A N 1
ATOM 686 C CA . THR A 1 88 ? -2.290 0.801 7.854 1.00 86.75 88 THR A CA 1
ATOM 687 C C . THR A 1 88 ? -2.918 1.908 8.692 1.00 86.75 88 THR A C 1
ATOM 689 O O . THR A 1 88 ? -3.697 1.607 9.593 1.00 86.75 88 THR A O 1
ATOM 692 N N . THR A 1 89 ? -2.669 3.173 8.339 1.00 87.00 89 THR A N 1
ATOM 693 C CA . THR A 1 89 ? -3.278 4.325 9.022 1.00 87.00 89 THR A CA 1
ATOM 694 C C . THR A 1 89 ? -4.804 4.243 8.964 1.00 87.00 89 THR A C 1
ATOM 696 O O . THR A 1 89 ? -5.489 4.376 9.975 1.00 87.00 89 THR A O 1
ATOM 699 N N . LEU A 1 90 ? -5.350 3.959 7.779 1.00 88.81 90 LEU A N 1
ATOM 700 C CA . LEU A 1 90 ? -6.790 3.850 7.584 1.00 88.81 90 LEU A CA 1
ATOM 701 C C . LEU A 1 90 ? -7.398 2.698 8.408 1.00 88.81 90 LEU A C 1
ATOM 703 O O . LEU A 1 90 ? -8.487 2.835 8.962 1.00 88.81 90 LEU A O 1
ATOM 707 N N . ARG A 1 91 ? -6.692 1.567 8.526 1.00 86.69 91 ARG A N 1
ATOM 708 C CA . ARG A 1 91 ? -7.115 0.417 9.343 1.00 86.69 91 ARG A CA 1
ATOM 709 C C . ARG A 1 91 ? -7.104 0.729 10.835 1.00 86.69 91 ARG A C 1
ATOM 711 O O . ARG A 1 91 ? -8.048 0.343 11.520 1.00 86.69 91 ARG A O 1
ATOM 718 N N . GLU A 1 92 ? -6.065 1.394 11.333 1.00 84.06 92 GLU A N 1
ATOM 719 C CA . GLU A 1 92 ? -5.977 1.800 12.743 1.00 84.06 92 GLU A CA 1
ATOM 720 C C . GLU A 1 92 ? -7.147 2.713 13.114 1.00 84.06 92 GLU A C 1
ATOM 722 O O . GLU A 1 92 ? -7.822 2.483 14.121 1.00 84.06 92 GLU A O 1
ATOM 727 N N . GLU A 1 93 ? -7.484 3.639 12.219 1.00 82.75 93 GLU A N 1
ATOM 728 C CA . GLU A 1 93 ? -8.648 4.504 12.366 1.00 82.75 93 GLU A CA 1
ATOM 729 C C . GLU A 1 93 ? -9.960 3.725 12.404 1.00 82.75 93 GLU A C 1
ATOM 731 O O . GLU A 1 93 ? -10.818 4.036 13.230 1.00 82.75 93 GLU A O 1
ATOM 736 N N . TYR A 1 94 ? -10.123 2.647 11.623 1.00 80.88 94 TYR A N 1
ATOM 737 C CA . TYR A 1 94 ? -11.308 1.768 11.666 1.00 80.88 94 TYR A CA 1
ATOM 738 C C . TYR A 1 94 ? -11.559 1.063 13.016 1.00 80.88 94 TYR A C 1
ATOM 740 O O . TYR A 1 94 ? -12.469 0.239 13.127 1.00 80.88 94 TYR A O 1
ATOM 748 N N . GLY A 1 95 ? -10.830 1.436 14.071 1.00 70.44 95 GLY A N 1
ATOM 749 C CA . GLY A 1 95 ? -10.971 0.890 15.416 1.00 70.44 95 GLY A CA 1
ATOM 750 C C . GLY A 1 95 ? -10.311 -0.473 15.523 1.00 70.44 95 GLY A C 1
ATOM 751 O O . GLY A 1 95 ? -10.572 -1.216 16.468 1.00 70.44 95 GLY A O 1
ATOM 752 N N . TYR A 1 96 ? -9.462 -0.807 14.549 1.00 69.75 96 TYR A N 1
ATOM 753 C CA . TYR A 1 96 ? -8.764 -2.069 14.498 1.00 69.75 96 TYR A CA 1
ATOM 754 C C . TYR A 1 96 ? -7.662 -2.095 15.572 1.00 69.75 96 TYR A C 1
ATOM 756 O O . TYR A 1 96 ? -6.476 -1.906 15.297 1.00 69.75 96 TYR A O 1
ATOM 764 N N . GLN A 1 97 ? -8.053 -2.290 16.833 1.00 65.38 97 GLN A N 1
ATOM 765 C CA . GLN A 1 97 ? -7.126 -2.433 17.949 1.00 65.38 97 GLN A CA 1
ATOM 766 C C . GLN A 1 97 ? -6.655 -3.885 18.058 1.00 65.38 97 GLN A C 1
ATOM 768 O O . GLN A 1 97 ? -7.440 -4.823 18.180 1.00 65.38 97 GLN A O 1
ATOM 773 N N . ARG A 1 98 ? -5.332 -4.055 18.008 1.00 58.31 98 ARG A N 1
ATOM 774 C CA . ARG A 1 98 ? -4.615 -5.335 18.031 1.00 58.31 98 ARG A CA 1
ATOM 775 C C . ARG A 1 98 ? -4.934 -6.085 19.335 1.00 58.31 98 ARG A C 1
ATOM 777 O O . ARG A 1 98 ? -4.492 -5.660 20.398 1.00 58.31 98 ARG A O 1
ATOM 784 N N . ARG A 1 99 ? -5.686 -7.193 19.284 1.00 62.84 99 ARG A N 1
ATOM 785 C CA . ARG A 1 99 ? -5.909 -8.069 20.454 1.00 62.84 99 ARG A CA 1
ATOM 786 C C . ARG A 1 99 ? -5.194 -9.413 20.305 1.00 62.84 99 ARG A C 1
ATOM 788 O O . ARG A 1 99 ? -5.110 -9.982 19.220 1.00 62.84 99 ARG A O 1
ATOM 795 N N . GLY A 1 100 ? -4.684 -9.914 21.433 1.00 72.56 100 GLY A N 1
ATOM 796 C CA . GLY A 1 100 ? -3.682 -10.980 21.577 1.00 72.56 100 GLY A CA 1
ATOM 797 C C . GLY A 1 100 ? -3.641 -12.069 20.498 1.00 72.56 100 GLY A C 1
ATOM 798 O O . GLY A 1 100 ? -2.643 -12.174 19.788 1.00 72.56 100 GLY A O 1
ATOM 799 N N . ARG A 1 101 ? -4.685 -12.900 20.362 1.00 74.50 101 ARG A N 1
ATOM 800 C CA . ARG A 1 101 ? -4.666 -14.044 19.422 1.00 74.50 101 ARG A CA 1
ATOM 801 C C . ARG A 1 101 ? -4.553 -13.601 17.962 1.00 74.50 101 ARG A C 1
ATOM 803 O O . ARG A 1 101 ? -3.813 -14.200 17.188 1.00 74.50 101 ARG A O 1
ATOM 810 N N . GLU A 1 102 ? -5.252 -12.539 17.605 1.00 74.88 102 GLU A N 1
ATOM 811 C CA . GLU A 1 102 ? -5.294 -12.007 16.249 1.00 74.88 102 GLU A CA 1
ATOM 812 C C . GLU A 1 102 ? -4.014 -11.252 15.889 1.00 74.88 102 GLU A C 1
ATOM 814 O O . GLU A 1 102 ? -3.480 -11.402 14.790 1.00 74.88 102 GLU A O 1
ATOM 819 N N . GLN A 1 103 ? -3.444 -10.534 16.859 1.00 81.94 103 GLN A N 1
ATOM 820 C CA . GLN A 1 103 ? -2.114 -9.947 16.734 1.00 81.94 103 GLN A CA 1
ATOM 821 C C . GLN A 1 103 ? -1.042 -11.022 16.538 1.00 81.94 103 GLN A C 1
ATOM 823 O O . GLN A 1 103 ? -0.187 -10.856 15.674 1.00 81.94 103 GLN A O 1
ATOM 828 N N . ARG A 1 104 ? -1.095 -12.132 17.288 1.00 84.62 104 ARG A N 1
ATOM 829 C CA . ARG A 1 104 ? -0.173 -13.265 17.103 1.00 84.62 104 ARG A CA 1
ATOM 830 C C . ARG A 1 104 ? -0.329 -13.894 15.723 1.00 84.62 104 ARG A C 1
ATOM 832 O O . ARG A 1 104 ? 0.675 -14.138 15.067 1.00 84.62 104 ARG A O 1
ATOM 839 N N . MET A 1 105 ? -1.563 -14.111 15.264 1.00 85.19 105 MET A N 1
ATOM 840 C CA . MET A 1 105 ? -1.823 -14.677 13.936 1.00 85.19 105 MET A CA 1
ATOM 841 C C . MET A 1 105 ? -1.300 -13.765 12.825 1.00 85.19 105 MET A C 1
ATOM 843 O O . MET A 1 105 ? -0.638 -14.231 11.907 1.00 85.19 105 MET A O 1
ATOM 847 N N . ARG A 1 106 ? -1.520 -12.454 12.936 1.00 82.06 106 ARG A N 1
ATOM 848 C CA . ARG A 1 106 ? -0.984 -11.473 11.985 1.00 82.06 106 ARG A CA 1
ATOM 849 C C . ARG A 1 106 ? 0.530 -11.359 12.050 1.00 82.06 106 ARG A C 1
ATOM 851 O O . ARG A 1 106 ? 1.155 -11.290 11.004 1.00 82.06 106 ARG A O 1
ATOM 858 N N . ALA A 1 107 ? 1.121 -11.369 13.242 1.00 87.38 107 ALA A N 1
ATOM 859 C CA . ALA A 1 107 ? 2.571 -11.393 13.397 1.00 87.38 107 ALA A CA 1
ATOM 860 C C . ALA A 1 107 ? 3.165 -12.650 12.749 1.00 87.38 107 ALA A C 1
ATOM 862 O O . ALA A 1 107 ? 4.145 -12.543 12.023 1.00 87.38 107 ALA A O 1
ATOM 863 N N . ALA A 1 108 ? 2.528 -13.811 12.929 1.00 90.06 108 ALA A N 1
ATOM 864 C CA . ALA A 1 108 ? 2.919 -15.045 12.259 1.00 90.06 108 ALA A CA 1
ATOM 865 C C . ALA A 1 108 ? 2.798 -14.926 10.733 1.00 90.06 108 ALA A C 1
ATOM 867 O O . ALA A 1 108 ? 3.747 -15.262 10.035 1.00 90.06 108 ALA A O 1
ATOM 868 N N . VAL A 1 109 ? 1.689 -14.384 10.210 1.00 87.88 109 VAL A N 1
ATOM 869 C CA . VAL A 1 109 ? 1.529 -14.118 8.769 1.00 87.88 109 VAL A CA 1
ATOM 870 C C . VAL A 1 109 ? 2.626 -13.184 8.259 1.00 87.88 109 VAL A C 1
ATOM 872 O O . VAL A 1 109 ? 3.275 -13.510 7.274 1.00 87.88 109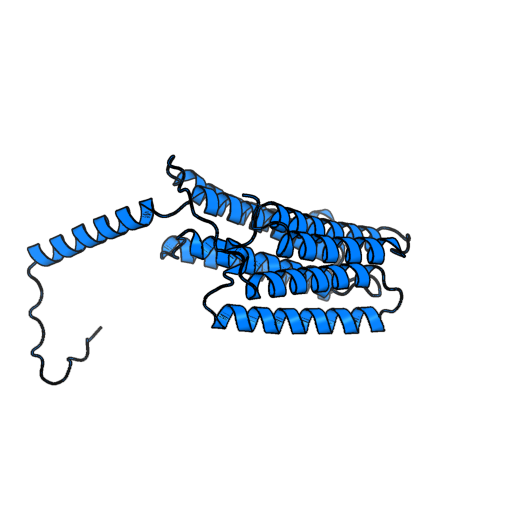 VAL A O 1
ATOM 875 N N . MET A 1 110 ? 2.897 -12.073 8.944 1.00 86.81 110 MET A N 1
ATOM 876 C CA . MET A 1 110 ? 3.953 -11.131 8.558 1.00 86.81 110 MET A CA 1
ATOM 877 C C . MET A 1 110 ? 5.342 -11.770 8.596 1.00 86.81 110 MET A C 1
ATOM 879 O O . MET A 1 110 ? 6.157 -11.498 7.723 1.00 86.81 110 MET A O 1
ATOM 883 N N . LEU A 1 111 ? 5.612 -12.639 9.571 1.00 90.94 111 LEU A N 1
ATOM 884 C CA . LEU A 1 111 ? 6.888 -13.343 9.693 1.00 90.94 111 LEU A CA 1
ATOM 885 C C . LEU A 1 111 ? 7.047 -14.394 8.585 1.00 90.94 111 LEU A C 1
ATOM 887 O O . LEU A 1 111 ? 8.114 -14.479 7.983 1.00 90.94 111 LEU A O 1
ATOM 891 N N . ILE A 1 112 ? 5.977 -15.123 8.251 1.00 91.31 112 ILE A N 1
ATOM 892 C CA . ILE A 1 112 ? 5.941 -16.034 7.096 1.00 91.31 112 ILE A CA 1
ATOM 893 C C . ILE A 1 112 ? 6.178 -15.250 5.804 1.00 91.31 112 ILE A C 1
ATOM 895 O O . ILE A 1 112 ? 7.018 -15.645 5.002 1.00 91.31 112 ILE A O 1
ATOM 899 N N . LEU A 1 113 ? 5.491 -14.122 5.608 1.00 86.88 113 LEU A N 1
ATOM 900 C CA . LEU A 1 113 ? 5.677 -13.273 4.431 1.00 86.88 113 LEU A CA 1
ATOM 901 C C . LEU A 1 113 ? 7.098 -12.727 4.346 1.00 86.88 113 LEU A C 1
ATOM 903 O O . LEU A 1 113 ? 7.697 -12.776 3.279 1.00 86.88 113 LEU A O 1
ATOM 907 N N . LEU A 1 114 ? 7.664 -12.266 5.461 1.00 89.00 114 LEU A N 1
ATOM 908 C CA . LEU A 1 114 ? 9.048 -11.813 5.516 1.00 89.00 114 LEU A CA 1
ATOM 909 C C . LEU A 1 114 ? 10.010 -12.938 5.124 1.00 89.00 114 LEU A C 1
ATOM 911 O O . LEU A 1 114 ? 10.872 -12.726 4.277 1.00 89.00 114 LEU A O 1
ATOM 915 N N . ALA A 1 115 ? 9.838 -14.136 5.687 1.00 90.56 115 ALA A N 1
ATOM 916 C CA . ALA A 1 115 ? 10.654 -15.299 5.348 1.00 90.56 115 ALA A CA 1
ATOM 917 C C . ALA A 1 115 ? 10.532 -15.668 3.861 1.00 90.56 115 ALA A C 1
ATOM 919 O O . ALA A 1 115 ? 11.536 -15.957 3.217 1.00 90.56 115 ALA A O 1
ATOM 920 N N . VAL A 1 116 ? 9.324 -15.597 3.296 1.00 88.88 116 VAL A N 1
ATOM 921 C CA . VAL A 1 116 ? 9.063 -15.842 1.871 1.00 88.88 116 VAL A CA 1
ATOM 922 C C . VAL A 1 116 ? 9.743 -14.791 0.997 1.00 88.88 116 VAL A C 1
ATOM 924 O O . VAL A 1 116 ? 10.399 -15.154 0.025 1.00 88.88 116 VAL A O 1
ATOM 927 N N . VAL A 1 117 ? 9.633 -13.504 1.336 1.00 87.12 117 VAL A N 1
ATOM 928 C CA . VAL A 1 117 ? 10.274 -12.410 0.588 1.00 87.12 117 VAL A CA 1
ATOM 929 C C . VAL A 1 117 ? 11.791 -12.538 0.637 1.00 87.12 117 VAL A C 1
ATOM 931 O O . VAL A 1 117 ? 12.432 -12.523 -0.411 1.00 87.12 117 VAL A O 1
ATOM 934 N N . VAL A 1 118 ? 12.362 -12.714 1.830 1.00 89.44 118 VAL A N 1
ATOM 935 C CA . VAL A 1 118 ? 13.811 -12.870 2.022 1.00 89.44 118 VAL A CA 1
ATOM 936 C C . VAL A 1 118 ? 14.319 -14.128 1.326 1.00 89.44 118 VAL A C 1
ATOM 938 O O . VAL A 1 118 ? 15.323 -14.061 0.627 1.00 89.44 118 VAL A O 1
ATOM 941 N N . GLY A 1 119 ? 13.617 -15.256 1.460 1.00 89.25 119 GLY A N 1
ATOM 942 C CA . GLY A 1 119 ? 13.982 -16.509 0.804 1.00 89.25 119 GLY A CA 1
ATOM 943 C C . GLY A 1 119 ? 13.951 -16.386 -0.715 1.00 89.25 119 GLY A C 1
ATOM 944 O O . GLY A 1 119 ? 14.912 -16.763 -1.376 1.00 89.25 119 GLY A O 1
ATOM 945 N N . SER A 1 120 ? 12.897 -15.780 -1.261 1.00 86.31 120 SER A N 1
ATOM 946 C CA . SER A 1 120 ? 12.746 -15.612 -2.708 1.00 86.31 120 SER A CA 1
ATOM 947 C C . SER A 1 120 ? 13.781 -14.638 -3.288 1.00 86.31 120 SER A C 1
ATOM 949 O O . SER A 1 120 ? 14.403 -14.920 -4.311 1.00 86.31 120 SER A O 1
ATOM 951 N N . LEU A 1 121 ? 14.041 -13.517 -2.606 1.00 84.69 121 LEU A N 1
ATOM 952 C CA . LEU A 1 121 ? 15.127 -12.606 -2.979 1.00 84.69 121 LEU A CA 1
ATOM 953 C C . LEU A 1 121 ? 16.495 -13.282 -2.851 1.00 84.69 121 LEU A C 1
ATOM 955 O O . LEU A 1 121 ? 17.329 -13.123 -3.734 1.00 84.69 121 LEU A O 1
ATOM 959 N N . GLY A 1 122 ? 16.717 -14.072 -1.801 1.00 87.00 122 GLY A N 1
ATOM 960 C CA . GLY A 1 122 ? 17.943 -14.842 -1.610 1.00 87.00 122 GLY A CA 1
ATOM 961 C C . GLY A 1 122 ? 18.184 -15.832 -2.747 1.00 87.00 122 GLY A C 1
ATOM 962 O O . GLY A 1 122 ? 19.274 -15.860 -3.308 1.00 87.00 122 GLY A O 1
ATOM 963 N N . THR A 1 123 ? 17.162 -16.585 -3.163 1.00 86.38 123 THR A N 1
ATOM 964 C CA . THR A 1 123 ? 17.282 -17.510 -4.302 1.00 86.38 123 THR A CA 1
ATOM 965 C C . THR A 1 123 ? 17.595 -16.794 -5.612 1.00 86.38 123 THR A C 1
ATOM 967 O O . THR A 1 123 ? 18.411 -17.276 -6.394 1.00 86.38 123 THR A O 1
ATOM 970 N N . LEU A 1 124 ? 17.000 -15.617 -5.820 1.00 83.12 124 LEU A N 1
ATOM 971 C CA . LEU A 1 124 ? 17.265 -14.782 -6.985 1.00 83.12 124 LEU A CA 1
ATOM 972 C C . LEU A 1 124 ? 18.689 -14.200 -6.969 1.00 83.12 124 LEU A C 1
ATOM 974 O O . LEU A 1 124 ? 19.361 -14.197 -7.995 1.00 83.12 124 LEU A O 1
ATOM 978 N N . MET A 1 125 ? 19.167 -13.749 -5.805 1.00 84.00 125 MET A N 1
ATOM 979 C CA . MET A 1 125 ? 20.537 -13.252 -5.602 1.00 84.00 125 MET A CA 1
ATOM 980 C C . MET A 1 125 ? 21.591 -14.338 -5.833 1.00 84.00 125 MET A C 1
ATOM 982 O O . MET A 1 125 ? 22.676 -14.050 -6.325 1.00 84.00 125 MET A O 1
ATOM 986 N N . LEU A 1 126 ? 21.273 -15.584 -5.479 1.00 89.38 126 LEU A N 1
ATOM 987 C CA . LEU A 1 126 ? 22.151 -16.738 -5.672 1.00 89.38 126 LEU A CA 1
ATOM 988 C C . LEU A 1 126 ? 22.150 -17.262 -7.119 1.00 89.38 126 LEU A C 1
ATOM 990 O O . LEU A 1 126 ? 22.859 -18.223 -7.404 1.00 89.38 126 LEU A O 1
ATOM 994 N N . GLY A 1 127 ? 21.366 -16.660 -8.022 1.00 85.75 127 GLY A N 1
ATOM 995 C CA . GLY A 1 127 ? 21.281 -17.082 -9.422 1.00 85.75 127 GLY A CA 1
ATOM 996 C C . GLY A 1 127 ? 20.630 -18.454 -9.607 1.00 85.75 127 GLY A C 1
ATOM 997 O O . GLY A 1 127 ? 20.926 -19.146 -10.576 1.00 85.75 127 GLY A O 1
ATOM 998 N N . VAL A 1 128 ? 19.776 -18.879 -8.670 1.00 88.12 128 VAL A N 1
ATOM 999 C CA . VAL A 1 128 ? 19.072 -20.161 -8.778 1.00 88.12 128 VAL A CA 1
ATOM 1000 C C . VAL A 1 128 ? 17.970 -20.039 -9.829 1.00 88.12 128 VAL A C 1
ATOM 1002 O O . VAL A 1 128 ? 17.055 -19.224 -9.688 1.00 88.12 128 VAL A O 1
ATOM 1005 N N . ASP A 1 129 ? 18.023 -20.885 -10.857 1.00 87.12 129 ASP A N 1
ATOM 1006 C CA . ASP A 1 129 ? 16.991 -20.945 -11.890 1.00 87.12 129 ASP A CA 1
ATOM 1007 C C . ASP A 1 129 ? 15.687 -21.522 -11.331 1.00 87.12 129 ASP A C 1
ATOM 1009 O O . ASP A 1 129 ? 15.494 -22.731 -11.191 1.00 87.12 129 ASP A O 1
ATOM 1013 N N . ILE A 1 130 ? 14.764 -20.622 -10.999 1.00 87.25 130 ILE A N 1
ATOM 1014 C CA . ILE A 1 130 ? 13.432 -20.974 -10.515 1.00 87.25 130 ILE A CA 1
ATOM 1015 C C . ILE A 1 130 ? 12.466 -21.083 -11.704 1.00 87.25 130 ILE A C 1
ATOM 1017 O O . ILE A 1 130 ? 12.305 -20.094 -12.439 1.00 87.25 130 ILE A O 1
ATOM 1021 N N . PRO A 1 131 ? 11.750 -22.220 -11.862 1.00 91.38 131 PRO A N 1
ATOM 1022 C CA . PRO A 1 131 ? 10.705 -22.367 -12.867 1.00 91.38 131 PRO A CA 1
ATOM 1023 C C . PRO A 1 131 ? 9.682 -21.236 -12.779 1.00 91.38 131 PRO A C 1
ATOM 1025 O O . PRO A 1 131 ? 9.240 -20.876 -11.688 1.00 91.38 131 PRO A O 1
ATOM 1028 N N . VAL A 1 132 ? 9.252 -20.707 -13.927 1.00 88.31 132 VAL A N 1
ATOM 1029 C CA . VAL A 1 132 ? 8.355 -19.539 -13.993 1.00 88.31 132 VAL A CA 1
ATOM 1030 C C . VAL A 1 132 ? 7.088 -19.735 -13.154 1.00 88.31 132 VAL A C 1
ATOM 1032 O O . VAL A 1 132 ? 6.694 -18.828 -12.432 1.00 88.31 132 VAL A O 1
ATOM 1035 N N . ALA A 1 133 ? 6.500 -20.936 -13.154 1.00 91.69 133 ALA A N 1
ATOM 1036 C CA . ALA A 1 133 ? 5.332 -21.253 -12.328 1.00 91.69 133 ALA A CA 1
ATOM 1037 C C . ALA A 1 133 ? 5.588 -21.065 -10.818 1.00 91.69 133 ALA A C 1
ATOM 1039 O O . ALA A 1 133 ? 4.724 -20.572 -10.096 1.00 91.69 133 ALA A O 1
ATOM 1040 N N . LEU A 1 134 ? 6.790 -21.400 -10.339 1.00 92.38 134 LEU A N 1
ATOM 1041 C CA . LEU A 1 134 ? 7.149 -21.291 -8.926 1.00 92.38 134 LEU A CA 1
ATOM 1042 C C . LEU A 1 134 ? 7.421 -19.835 -8.508 1.00 92.38 134 LEU A C 1
ATOM 1044 O O . LEU A 1 134 ? 7.256 -19.496 -7.339 1.00 92.38 134 LEU A O 1
ATOM 1048 N N . ARG A 1 135 ? 7.722 -18.940 -9.462 1.00 90.88 135 ARG A N 1
ATOM 1049 C CA . ARG A 1 135 ? 7.848 -17.489 -9.215 1.00 90.88 135 ARG A CA 1
ATOM 1050 C C . ARG A 1 135 ? 6.532 -16.841 -8.772 1.00 90.88 135 ARG A C 1
ATOM 1052 O O . ARG A 1 135 ? 6.553 -15.801 -8.122 1.00 90.88 135 ARG A O 1
ATOM 1059 N N . PHE A 1 136 ? 5.389 -17.468 -9.065 1.00 94.62 136 PHE A N 1
ATOM 1060 C CA . PHE A 1 136 ? 4.079 -17.013 -8.589 1.00 94.62 136 PHE A CA 1
ATOM 1061 C C . PHE A 1 136 ? 3.774 -17.446 -7.151 1.00 94.62 136 PHE A C 1
ATOM 1063 O O . PHE A 1 136 ? 2.901 -16.853 -6.514 1.00 94.62 136 PHE A O 1
ATOM 1070 N N . ALA A 1 137 ? 4.480 -18.452 -6.621 1.00 93.94 137 ALA A N 1
ATOM 1071 C CA . A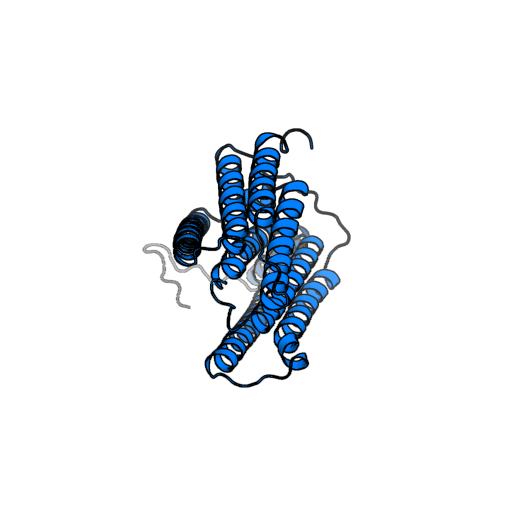LA A 1 137 ? 4.169 -19.038 -5.319 1.00 93.94 137 ALA A CA 1
ATOM 1072 C C . ALA A 1 137 ? 4.192 -18.014 -4.164 1.00 93.94 137 ALA A C 1
ATOM 1074 O O . ALA A 1 137 ? 3.233 -18.011 -3.389 1.00 93.94 137 ALA A O 1
ATOM 1075 N N . PRO A 1 138 ? 5.173 -17.089 -4.064 1.00 92.44 138 PRO A N 1
ATOM 1076 C CA . PRO A 1 138 ? 5.164 -16.041 -3.040 1.00 92.44 138 PRO A CA 1
ATOM 1077 C C . PRO A 1 138 ? 3.912 -15.159 -3.084 1.00 92.44 138 PRO A C 1
ATOM 1079 O O . PRO A 1 138 ? 3.314 -14.867 -2.047 1.00 92.44 138 PRO A O 1
ATOM 1082 N N . GLY A 1 139 ? 3.486 -14.766 -4.288 1.00 93.81 139 GLY A N 1
ATOM 1083 C CA . GLY A 1 139 ? 2.302 -13.933 -4.475 1.00 93.81 139 GLY A CA 1
ATOM 1084 C C . GLY A 1 139 ? 1.010 -14.670 -4.141 1.00 93.81 139 GLY A C 1
ATOM 1085 O O . GLY A 1 139 ? 0.182 -14.144 -3.400 1.00 93.81 139 GLY A O 1
ATOM 1086 N N . VAL A 1 140 ? 0.858 -15.910 -4.619 1.00 96.12 140 VAL A N 1
ATOM 1087 C CA . VAL A 1 140 ? -0.312 -16.754 -4.316 1.00 96.12 140 VAL A CA 1
ATOM 1088 C C . VAL A 1 140 ? -0.418 -17.011 -2.815 1.00 96.12 140 VAL A C 1
ATOM 1090 O O . VAL A 1 140 ? -1.490 -16.836 -2.238 1.00 96.12 140 VAL A O 1
ATOM 1093 N N . LEU A 1 141 ? 0.692 -17.367 -2.163 1.00 95.50 141 LEU A N 1
ATOM 1094 C CA . LEU A 1 141 ? 0.729 -17.573 -0.717 1.00 95.50 141 LEU A CA 1
ATOM 1095 C C . LEU A 1 141 ? 0.322 -16.299 0.031 1.00 95.50 141 LEU A C 1
ATOM 1097 O O . LEU A 1 141 ? -0.491 -16.363 0.952 1.00 95.50 141 LEU A O 1
ATOM 1101 N N . CYS A 1 142 ? 0.830 -15.139 -0.388 1.00 93.88 142 CYS A N 1
ATOM 1102 C CA . CYS A 1 142 ? 0.462 -13.865 0.213 1.00 93.88 142 CYS A CA 1
ATOM 1103 C C . CYS A 1 142 ? -1.033 -13.559 0.074 1.00 93.88 142 CYS A C 1
ATOM 1105 O O . CYS A 1 142 ? -1.693 -13.253 1.072 1.00 93.88 142 CYS A O 1
ATOM 1107 N N . PHE A 1 143 ? -1.582 -13.728 -1.130 1.00 95.94 143 PHE A N 1
ATOM 1108 C CA . PHE A 1 143 ? -3.007 -13.553 -1.384 1.00 95.94 143 PHE A CA 1
ATOM 1109 C C . PHE A 1 143 ? -3.859 -14.480 -0.508 1.00 95.94 143 PHE A C 1
ATOM 1111 O O . PHE A 1 143 ? -4.830 -14.027 0.094 1.00 95.94 143 PHE A O 1
ATOM 1118 N N . VAL A 1 144 ? -3.474 -15.754 -0.374 1.00 96.62 144 VAL A N 1
ATOM 1119 C CA . VAL A 1 144 ? -4.184 -16.722 0.477 1.00 96.62 144 VAL A CA 1
ATOM 1120 C C . VAL A 1 144 ? -4.128 -16.310 1.948 1.00 96.62 144 VAL A C 1
ATOM 1122 O O . VAL A 1 144 ? -5.167 -16.283 2.605 1.00 96.62 144 VAL A O 1
ATOM 1125 N N . LEU A 1 145 ? -2.956 -15.946 2.477 1.00 94.75 145 LEU A N 1
ATOM 1126 C CA . LEU A 1 145 ? -2.811 -15.566 3.888 1.00 94.75 145 LEU A CA 1
ATOM 1127 C C . LEU A 1 145 ? -3.622 -14.307 4.232 1.00 94.75 145 LEU A C 1
ATOM 1129 O O . LEU A 1 145 ? -4.358 -14.300 5.222 1.00 94.75 145 LEU A O 1
ATOM 1133 N N . TYR A 1 146 ? -3.545 -13.264 3.403 1.00 93.50 146 TYR A N 1
ATOM 1134 C CA . TYR A 1 146 ? -4.366 -12.062 3.581 1.00 93.50 146 TYR A CA 1
ATOM 1135 C C . TYR A 1 146 ? -5.854 -12.330 3.336 1.00 93.50 146 TYR A C 1
ATOM 1137 O O . TYR A 1 146 ? -6.692 -11.777 4.045 1.00 93.50 146 TYR A O 1
ATOM 1145 N N . GLY A 1 147 ? -6.194 -13.204 2.387 1.00 94.81 147 GLY A N 1
ATOM 1146 C CA . GLY A 1 147 ? -7.565 -13.631 2.122 1.00 94.81 147 GLY A CA 1
ATOM 1147 C C . GLY A 1 147 ? -8.186 -14.355 3.316 1.00 94.81 147 GLY A C 1
ATOM 1148 O O . GLY A 1 147 ? -9.319 -14.059 3.685 1.00 94.81 147 GLY A O 1
ATOM 1149 N N . LEU A 1 148 ? -7.430 -15.232 3.983 1.00 94.31 148 LEU A N 1
ATOM 1150 C CA . LEU A 1 148 ? -7.857 -15.899 5.216 1.00 94.31 148 LEU A CA 1
ATOM 1151 C C . LEU A 1 148 ? -8.056 -14.903 6.366 1.00 94.31 148 LEU A C 1
ATOM 1153 O O . LEU A 1 148 ? -9.043 -15.007 7.097 1.00 94.31 148 LEU A O 1
ATOM 1157 N N . LEU A 1 149 ? -7.165 -13.913 6.502 1.00 92.06 149 LEU A N 1
ATOM 1158 C CA . LEU A 1 149 ? -7.332 -12.824 7.471 1.00 92.06 149 LEU A CA 1
ATOM 1159 C C . LEU A 1 149 ? -8.602 -12.014 7.179 1.00 92.06 149 LEU A C 1
ATOM 1161 O O . LEU A 1 149 ? -9.441 -11.852 8.062 1.00 92.06 149 LEU A O 1
ATOM 1165 N N . ALA A 1 150 ? -8.779 -11.563 5.936 1.00 92.19 150 ALA A N 1
ATOM 1166 C CA . ALA A 1 150 ? -9.946 -10.801 5.499 1.00 92.19 150 ALA A CA 1
ATOM 1167 C C . ALA A 1 150 ? -11.253 -11.587 5.683 1.00 92.19 150 ALA A C 1
ATOM 1169 O O . ALA A 1 150 ? -12.256 -11.036 6.131 1.00 92.19 150 ALA A O 1
ATOM 1170 N N . TRP A 1 151 ? -11.240 -12.885 5.383 1.00 92.88 151 TRP A N 1
ATOM 1171 C CA . TRP A 1 151 ? -12.375 -13.779 5.588 1.00 92.88 151 TRP A CA 1
ATOM 1172 C C . TRP A 1 151 ? -12.734 -13.921 7.071 1.00 92.88 151 TRP A C 1
ATOM 1174 O O . TRP A 1 151 ? -13.915 -13.906 7.429 1.00 92.88 151 TRP A O 1
ATOM 1184 N N . GLY A 1 152 ? -11.724 -14.033 7.939 1.00 90.12 152 GLY A N 1
ATOM 1185 C CA . GLY A 1 152 ? -11.900 -14.038 9.390 1.00 90.12 152 GLY A CA 1
ATOM 1186 C C . GLY A 1 152 ? -12.626 -12.786 9.878 1.00 90.12 152 GLY A C 1
ATOM 1187 O O . GLY A 1 152 ? -13.626 -12.903 10.584 1.00 90.12 152 GLY A O 1
ATOM 1188 N N . GLU A 1 153 ? -12.196 -11.607 9.431 1.00 89.06 153 GLU A N 1
ATOM 1189 C CA . GLU A 1 153 ? -12.862 -10.336 9.752 1.00 89.06 153 GLU A CA 1
ATOM 1190 C C . GLU A 1 153 ? -14.295 -10.282 9.221 1.00 89.06 153 GLU A C 1
ATOM 1192 O O . GLU A 1 153 ? -15.220 -9.898 9.939 1.00 89.06 153 GLU A O 1
ATOM 1197 N N . TRP A 1 154 ? -14.495 -10.706 7.970 1.00 90.81 154 TRP A N 1
ATOM 1198 C CA . TRP A 1 154 ? -15.796 -10.663 7.309 1.00 90.81 154 TRP A CA 1
ATOM 1199 C C . TRP A 1 154 ? -16.835 -11.536 8.018 1.00 90.81 154 TRP A C 1
ATOM 1201 O O . TRP A 1 154 ? -17.984 -11.123 8.170 1.00 90.81 154 TRP A O 1
ATOM 1211 N N . ARG A 1 155 ? -16.436 -12.723 8.493 1.00 89.81 155 ARG A N 1
ATOM 1212 C CA . ARG A 1 155 ? -17.321 -13.643 9.228 1.00 89.81 155 ARG A CA 1
ATOM 1213 C C . ARG A 1 155 ? -17.836 -13.075 10.546 1.00 89.81 155 ARG A C 1
ATOM 1215 O O . ARG A 1 155 ? -18.946 -13.410 10.942 1.00 89.81 155 ARG A O 1
ATOM 1222 N N . HIS A 1 156 ? -17.049 -12.236 11.210 1.00 84.88 156 HIS A N 1
ATOM 1223 C CA . HIS A 1 156 ? -17.424 -11.624 12.486 1.00 84.88 156 HIS A CA 1
ATOM 1224 C C . HIS A 1 156 ? -18.000 -10.216 12.314 1.00 84.88 156 HIS A C 1
ATOM 1226 O O . HIS A 1 156 ? -18.217 -9.512 13.299 1.00 84.88 156 HIS A O 1
ATOM 1232 N N . ALA A 1 157 ? -18.208 -9.771 11.075 1.00 83.94 157 ALA A N 1
ATOM 1233 C CA . ALA A 1 157 ? -18.668 -8.427 10.809 1.00 83.94 157 ALA A CA 1
ATOM 1234 C C . ALA A 1 157 ? -20.178 -8.290 11.028 1.00 83.94 157 ALA A C 1
ATOM 1236 O O . ALA A 1 157 ? -20.978 -9.055 10.485 1.00 83.94 157 ALA A O 1
ATOM 1237 N N . THR A 1 158 ? -20.571 -7.271 11.788 1.00 78.81 158 THR A N 1
ATOM 1238 C CA . THR A 1 158 ? -21.974 -6.916 12.008 1.00 78.81 158 THR A CA 1
ATOM 1239 C C . THR A 1 158 ? -22.623 -6.384 10.724 1.00 78.81 158 THR A C 1
ATOM 1241 O O . THR A 1 158 ? -21.956 -5.967 9.771 1.00 78.81 158 THR A O 1
ATOM 1244 N N . ALA A 1 159 ? -23.956 -6.453 10.658 1.00 72.81 159 ALA A N 1
ATOM 1245 C CA . ALA A 1 159 ? -24.711 -5.986 9.496 1.00 72.81 159 ALA A CA 1
ATOM 1246 C C . ALA A 1 159 ? -24.742 -4.455 9.373 1.00 72.81 159 ALA A C 1
ATOM 1248 O O . ALA A 1 159 ? -24.874 -3.939 8.260 1.00 72.81 159 ALA A O 1
ATOM 1249 N N . GLU A 1 160 ? -24.599 -3.755 10.496 1.00 76.69 160 GLU A N 1
ATOM 1250 C CA . GLU A 1 160 ? -24.706 -2.305 10.582 1.00 76.69 160 GLU A CA 1
ATOM 1251 C C . GLU A 1 160 ? -23.549 -1.599 9.877 1.00 76.69 160 GLU A C 1
ATOM 1253 O O . GLU A 1 160 ? -22.375 -1.944 10.014 1.00 76.69 160 GLU A O 1
ATOM 1258 N N . ARG A 1 161 ? -23.900 -0.581 9.090 1.00 73.50 161 ARG A N 1
ATOM 1259 C CA . ARG A 1 161 ? -22.933 0.252 8.385 1.00 73.50 161 ARG A CA 1
ATOM 1260 C C . ARG A 1 161 ? -22.558 1.429 9.274 1.00 73.50 161 ARG A C 1
ATOM 1262 O O . ARG A 1 161 ? -23.375 2.318 9.495 1.00 73.50 161 ARG A O 1
ATOM 1269 N N . ILE A 1 162 ? -21.303 1.478 9.701 1.00 78.88 162 ILE A N 1
ATOM 1270 C CA . ILE A 1 162 ? -20.774 2.617 10.450 1.00 78.88 162 ILE A CA 1
ATOM 1271 C C . ILE A 1 162 ? -20.454 3.737 9.452 1.00 78.88 162 ILE A C 1
ATOM 1273 O O . ILE A 1 162 ? -19.489 3.666 8.689 1.00 78.88 162 ILE A O 1
ATOM 1277 N N . VAL A 1 163 ? -21.290 4.776 9.412 1.00 76.12 163 VAL A N 1
ATOM 1278 C CA . VAL A 1 163 ? -21.042 5.958 8.575 1.00 76.12 163 VAL A CA 1
ATOM 1279 C C . VAL A 1 163 ? -20.022 6.845 9.277 1.00 76.12 163 VAL A C 1
ATOM 1281 O O . VAL A 1 163 ? -20.273 7.358 10.363 1.00 76.12 163 VAL A O 1
ATOM 1284 N N . ARG A 1 164 ? -18.859 7.034 8.649 1.00 74.56 164 ARG A N 1
ATOM 1285 C CA . ARG A 1 164 ? -17.795 7.897 9.168 1.00 74.56 164 ARG A CA 1
ATOM 1286 C C . ARG A 1 164 ? -17.669 9.159 8.337 1.00 74.56 164 ARG A C 1
ATOM 1288 O O . ARG A 1 164 ? -17.694 9.110 7.107 1.00 74.56 164 ARG A O 1
ATOM 1295 N N . LYS A 1 165 ? -17.502 10.286 9.025 1.00 80.44 165 LYS A N 1
ATOM 1296 C CA . LYS A 1 165 ? -17.218 11.571 8.392 1.00 80.44 165 LYS A CA 1
ATOM 1297 C C . LYS A 1 165 ? -15.760 11.580 7.933 1.00 80.44 165 LYS A C 1
ATOM 1299 O O . LYS A 1 165 ? -14.875 11.206 8.698 1.00 80.44 165 LYS A O 1
ATOM 1304 N N . ARG A 1 166 ? -15.516 11.982 6.685 1.00 81.50 166 ARG A N 1
ATOM 1305 C CA . ARG A 1 166 ? -14.151 12.164 6.168 1.00 81.50 166 ARG A CA 1
ATOM 1306 C C . ARG A 1 166 ? -13.458 13.295 6.922 1.00 81.50 166 ARG A C 1
ATOM 1308 O O . ARG A 1 166 ? -14.110 14.272 7.299 1.00 81.50 166 ARG A O 1
ATOM 1315 N N . ALA A 1 167 ? -12.150 13.159 7.119 1.00 86.19 167 ALA A N 1
ATOM 1316 C CA . ALA A 1 167 ? -11.344 14.245 7.661 1.00 86.19 167 ALA A CA 1
ATOM 1317 C C . ALA A 1 167 ? -11.339 15.423 6.667 1.00 86.19 167 ALA A C 1
ATOM 1319 O O . ALA A 1 167 ? -11.314 15.189 5.453 1.00 86.19 167 ALA A O 1
ATOM 1320 N N . PRO A 1 168 ? -11.387 16.680 7.144 1.00 86.62 168 PRO A N 1
ATOM 1321 C CA . PRO A 1 168 ? -11.303 17.835 6.262 1.00 86.62 168 PRO A CA 1
ATOM 1322 C C . PRO A 1 168 ? -9.959 17.847 5.528 1.00 86.62 168 PRO A C 1
ATOM 1324 O O . PRO A 1 168 ? -8.915 17.526 6.095 1.00 86.62 168 PRO A O 1
ATOM 1327 N N . PHE A 1 169 ? -9.988 18.239 4.256 1.00 88.12 169 PHE A N 1
ATOM 1328 C CA . PHE A 1 169 ? -8.805 18.249 3.400 1.00 88.12 169 PHE A CA 1
ATOM 1329 C C . PHE A 1 169 ? -8.010 19.549 3.586 1.00 88.12 169 PHE A C 1
ATOM 1331 O O . PHE A 1 169 ? -8.128 20.503 2.803 1.00 88.12 169 PHE A O 1
ATOM 1338 N N . ASP A 1 170 ? -7.249 19.602 4.679 1.00 90.31 170 ASP A N 1
ATOM 1339 C CA . ASP A 1 170 ? -6.477 20.770 5.092 1.00 90.31 170 ASP A CA 1
ATOM 1340 C C . ASP A 1 170 ? -5.316 21.091 4.129 1.00 90.31 170 ASP A C 1
ATOM 1342 O O . ASP A 1 170 ? -4.951 20.319 3.236 1.00 90.31 170 ASP A O 1
ATOM 1346 N N . ARG A 1 171 ? -4.710 22.274 4.290 1.00 89.88 171 ARG A N 1
ATOM 1347 C CA . ARG A 1 171 ? -3.617 22.719 3.408 1.00 89.88 171 ARG A CA 1
ATOM 1348 C C . ARG A 1 171 ? -2.420 21.764 3.451 1.00 89.88 171 ARG A C 1
ATOM 1350 O O . ARG A 1 171 ? -1.751 21.602 2.431 1.00 89.88 171 ARG A O 1
ATOM 1357 N N . ARG A 1 172 ? -2.149 21.131 4.598 1.00 88.94 172 ARG A N 1
ATOM 1358 C CA . ARG A 1 172 ? -1.047 20.170 4.733 1.00 88.94 172 ARG A CA 1
ATOM 1359 C C . ARG A 1 172 ? -1.346 18.899 3.939 1.00 88.94 172 ARG A C 1
ATOM 1361 O O . ARG A 1 172 ? -0.515 18.520 3.120 1.00 88.94 172 ARG A O 1
ATOM 1368 N N . ALA A 1 173 ? -2.542 18.320 4.065 1.00 88.81 173 ALA A N 1
ATOM 1369 C CA . ALA A 1 173 ? -2.968 17.157 3.287 1.00 88.81 173 ALA A CA 1
ATOM 1370 C C . ALA A 1 173 ? -2.951 17.422 1.773 1.00 88.81 173 ALA A C 1
ATOM 1372 O O . ALA A 1 173 ? -2.522 16.556 1.003 1.00 88.81 173 ALA A O 1
ATOM 1373 N N . ARG A 1 174 ? -3.337 18.632 1.340 1.00 91.06 174 ARG A N 1
ATOM 1374 C CA . ARG A 1 174 ? -3.243 19.062 -0.070 1.00 91.06 174 ARG A CA 1
ATOM 1375 C C . ARG A 1 174 ? -1.811 19.029 -0.586 1.00 91.06 174 ARG A C 1
ATOM 1377 O O . ARG A 1 174 ? -1.543 18.430 -1.631 1.00 91.06 174 ARG A O 1
ATOM 1384 N N . LEU A 1 175 ? -0.893 19.644 0.157 1.00 91.19 175 LEU A N 1
ATOM 1385 C CA . LEU A 1 175 ? 0.523 19.681 -0.202 1.00 91.19 175 LEU A CA 1
ATOM 1386 C C . LEU A 1 175 ? 1.127 18.276 -0.201 1.00 91.19 175 LEU A C 1
ATOM 1388 O O . LEU A 1 175 ? 1.732 17.887 -1.193 1.00 91.19 175 LEU A O 1
ATOM 1392 N N . THR A 1 176 ? 0.895 17.479 0.844 1.00 89.12 176 THR A N 1
ATOM 1393 C CA . THR A 1 176 ? 1.420 16.109 0.922 1.00 89.12 176 THR A CA 1
ATOM 1394 C C . THR A 1 176 ? 0.885 15.227 -0.206 1.00 89.12 176 THR A C 1
ATOM 1396 O O . THR A 1 176 ? 1.669 14.530 -0.843 1.00 89.12 176 THR A O 1
ATOM 1399 N N . THR A 1 177 ? -0.412 15.296 -0.523 1.00 91.44 177 THR A N 1
ATOM 1400 C CA . THR A 1 177 ? -1.004 14.543 -1.648 1.00 91.44 177 THR A CA 1
ATOM 1401 C C . THR A 1 177 ? -0.388 14.954 -2.983 1.00 91.44 177 THR A C 1
ATOM 1403 O O . THR A 1 177 ? -0.062 14.095 -3.800 1.00 91.44 177 THR A O 1
ATOM 1406 N N . THR A 1 178 ? -0.179 16.258 -3.189 1.00 92.38 178 THR A N 1
ATOM 1407 C CA . THR A 1 178 ? 0.478 16.779 -4.397 1.00 92.38 178 THR A CA 1
ATOM 1408 C C . THR A 1 178 ? 1.919 16.269 -4.490 1.00 92.38 178 THR A C 1
ATOM 1410 O O . THR A 1 178 ? 2.324 15.776 -5.539 1.00 92.38 178 THR A O 1
ATOM 1413 N N . CYS A 1 179 ? 2.676 16.305 -3.388 1.00 90.56 179 CYS A N 1
ATOM 1414 C CA . CYS A 1 179 ? 4.045 15.789 -3.335 1.00 90.56 179 CYS A CA 1
ATOM 1415 C C . CYS A 1 179 ? 4.116 14.282 -3.613 1.00 90.56 179 CYS A C 1
ATOM 1417 O O . CYS A 1 179 ? 4.991 13.858 -4.362 1.00 90.56 179 CYS A O 1
ATOM 1419 N N . ILE A 1 180 ? 3.191 13.480 -3.068 1.00 89.62 180 ILE A N 1
ATOM 1420 C CA . ILE A 1 180 ? 3.095 12.044 -3.381 1.00 89.62 180 ILE A CA 1
ATOM 1421 C C . ILE A 1 180 ? 2.829 11.851 -4.875 1.00 89.62 180 ILE A C 1
ATOM 1423 O O . ILE A 1 180 ? 3.514 11.057 -5.512 1.00 89.62 180 ILE A O 1
ATOM 1427 N N . GLY A 1 181 ? 1.891 12.605 -5.453 1.00 92.00 181 GLY A N 1
ATOM 1428 C CA . GLY A 1 181 ? 1.598 12.557 -6.886 1.00 92.00 181 GLY A CA 1
ATOM 1429 C C . GLY A 1 181 ? 2.804 12.887 -7.762 1.00 92.00 181 GLY A C 1
ATOM 1430 O O . GLY A 1 181 ? 3.086 12.162 -8.713 1.00 92.00 181 GLY A O 1
ATOM 1431 N N . ILE A 1 182 ? 3.548 13.942 -7.416 1.00 92.06 182 ILE A N 1
ATOM 1432 C CA . ILE A 1 182 ? 4.786 14.330 -8.108 1.00 92.06 182 ILE A CA 1
ATOM 1433 C C . ILE A 1 182 ? 5.846 13.235 -7.967 1.00 92.06 182 ILE A C 1
ATOM 1435 O O . ILE A 1 182 ? 6.462 12.867 -8.962 1.00 92.06 182 ILE A O 1
ATOM 1439 N N . ALA A 1 183 ? 6.040 12.684 -6.767 1.00 90.44 183 ALA A N 1
ATOM 1440 C CA . ALA A 1 183 ? 7.021 11.629 -6.530 1.00 90.44 183 ALA A CA 1
ATOM 1441 C C . ALA A 1 183 ? 6.686 10.357 -7.325 1.00 90.44 183 ALA A C 1
ATOM 1443 O O . ALA A 1 183 ? 7.549 9.817 -8.012 1.00 90.44 183 ALA A O 1
ATOM 1444 N N . VAL A 1 184 ? 5.427 9.910 -7.295 1.00 90.75 184 VAL A N 1
ATOM 1445 C CA . VAL A 1 184 ? 4.960 8.744 -8.062 1.00 90.75 184 VAL A CA 1
ATOM 1446 C C . VAL A 1 184 ? 5.054 9.006 -9.569 1.00 90.75 184 VAL A C 1
ATOM 1448 O O . VAL A 1 184 ? 5.525 8.145 -10.308 1.00 90.75 184 VAL A O 1
ATOM 1451 N N . GLY A 1 185 ? 4.674 10.198 -10.033 1.00 91.75 185 GLY A N 1
ATOM 1452 C CA . GLY A 1 185 ? 4.811 10.595 -11.436 1.00 91.75 185 GLY A CA 1
ATOM 1453 C C . GLY A 1 185 ? 6.269 10.633 -11.905 1.00 91.75 185 GLY A C 1
ATOM 1454 O O . GLY A 1 185 ? 6.578 10.155 -12.996 1.00 91.75 185 GLY A O 1
ATOM 1455 N N . ALA A 1 186 ? 7.180 11.128 -11.064 1.00 91.19 186 ALA A N 1
ATOM 1456 C CA . ALA A 1 186 ? 8.615 11.127 -11.334 1.00 91.19 186 ALA A CA 1
ATOM 1457 C C . ALA A 1 186 ? 9.182 9.701 -11.391 1.00 91.19 186 ALA A C 1
ATOM 1459 O O . ALA A 1 186 ? 9.945 9.392 -12.303 1.00 91.19 186 ALA A O 1
ATOM 1460 N N . ILE A 1 187 ? 8.761 8.815 -10.480 1.00 89.56 187 ILE A N 1
ATOM 1461 C CA . ILE A 1 187 ? 9.124 7.389 -10.499 1.00 89.56 187 ILE A CA 1
ATOM 1462 C C . ILE A 1 187 ? 8.676 6.731 -11.815 1.00 89.56 187 ILE A C 1
ATOM 1464 O O . ILE A 1 187 ? 9.468 6.042 -12.455 1.00 89.56 187 ILE A O 1
ATOM 1468 N N . VAL A 1 188 ? 7.442 6.985 -12.264 1.00 90.25 188 VAL A N 1
ATOM 1469 C CA . VAL A 1 188 ? 6.923 6.478 -13.549 1.00 90.25 188 VAL A CA 1
ATOM 1470 C C . VAL A 1 188 ? 7.748 6.996 -14.728 1.00 90.25 188 VAL A C 1
ATOM 1472 O O . VAL A 1 188 ? 8.136 6.222 -15.601 1.00 90.25 188 VAL A O 1
ATOM 1475 N N . ALA A 1 189 ? 8.070 8.290 -14.736 1.00 89.25 189 ALA A N 1
ATOM 1476 C CA . ALA A 1 189 ? 8.905 8.893 -15.771 1.00 89.25 189 ALA A CA 1
ATOM 1477 C C . ALA A 1 189 ? 10.337 8.317 -15.791 1.00 89.25 189 ALA A C 1
ATOM 1479 O O . ALA A 1 189 ? 10.951 8.214 -16.855 1.00 89.25 189 ALA A O 1
ATOM 1480 N N . CYS A 1 190 ? 10.866 7.888 -14.640 1.00 86.69 190 CYS A N 1
ATOM 1481 C CA . CYS A 1 190 ? 12.189 7.265 -14.551 1.00 86.69 190 CYS A CA 1
ATOM 1482 C C . CYS A 1 190 ? 12.261 5.911 -15.248 1.00 86.69 190 CYS A C 1
ATOM 1484 O O . CYS A 1 190 ? 13.301 5.599 -15.818 1.00 86.69 190 CYS A O 1
ATOM 1486 N N . VAL A 1 191 ? 11.166 5.144 -15.271 1.00 84.06 191 VAL A N 1
ATOM 1487 C CA . VAL A 1 191 ? 11.098 3.878 -16.029 1.00 84.06 191 VAL A CA 1
ATOM 1488 C C . VAL A 1 191 ? 11.315 4.114 -17.527 1.00 84.06 191 VAL A C 1
ATOM 1490 O O . VAL A 1 191 ? 11.840 3.250 -18.218 1.00 84.06 191 VAL A O 1
ATOM 1493 N N . ALA A 1 192 ? 10.953 5.300 -18.021 1.00 81.88 192 ALA A N 1
ATOM 1494 C CA . ALA A 1 192 ? 11.114 5.703 -19.414 1.00 81.88 192 ALA A CA 1
ATOM 1495 C C . ALA A 1 192 ? 12.430 6.436 -19.721 1.00 81.88 192 ALA A C 1
ATOM 1497 O O . ALA A 1 192 ? 12.662 6.868 -20.852 1.00 81.88 192 ALA A O 1
ATOM 1498 N N . THR A 1 193 ? 13.287 6.640 -18.718 1.00 83.06 193 THR A N 1
ATOM 1499 C CA . THR A 1 193 ? 14.478 7.473 -18.884 1.00 83.06 193 THR A CA 1
ATOM 1500 C C . THR A 1 193 ? 15.637 6.658 -19.466 1.00 83.06 193 THR A C 1
ATOM 1502 O O . THR A 1 193 ? 16.064 5.693 -18.839 1.00 83.06 193 THR A O 1
ATOM 1505 N N . PRO A 1 194 ? 16.216 7.059 -20.619 1.00 77.12 194 PRO A N 1
ATOM 1506 C CA . PRO A 1 194 ? 17.306 6.312 -21.257 1.00 77.12 194 PRO A CA 1
ATOM 1507 C C . PRO A 1 194 ? 18.630 6.392 -20.479 1.00 77.12 194 PRO A C 1
ATOM 1509 O O . PRO A 1 194 ? 19.521 5.575 -20.676 1.00 77.12 194 PRO A O 1
ATOM 1512 N N . SER A 1 195 ? 18.781 7.380 -19.592 1.00 83.94 195 SER A N 1
ATOM 1513 C CA . SER A 1 195 ? 19.966 7.530 -18.746 1.00 83.94 195 SER A CA 1
ATOM 1514 C C . SER A 1 195 ? 19.766 6.858 -17.388 1.00 83.94 195 SER A C 1
ATOM 1516 O O . SER A 1 195 ? 19.044 7.376 -16.530 1.00 83.94 195 SER A O 1
ATOM 1518 N N . ALA A 1 196 ? 20.487 5.757 -17.156 1.00 81.81 196 ALA A N 1
ATOM 1519 C CA . ALA A 1 196 ? 20.514 5.068 -15.865 1.00 81.81 196 ALA A CA 1
ATOM 1520 C C . ALA A 1 196 ? 20.968 5.987 -14.714 1.00 81.81 196 ALA A C 1
ATOM 1522 O O . ALA A 1 196 ? 20.480 5.864 -13.592 1.00 81.81 196 ALA A O 1
ATOM 1523 N N . LEU A 1 197 ? 21.862 6.950 -14.986 1.00 85.88 197 LEU A N 1
ATOM 1524 C CA . LEU A 1 197 ? 22.323 7.918 -13.987 1.00 85.88 197 LEU A CA 1
ATOM 1525 C C . LEU A 1 197 ? 21.176 8.818 -13.508 1.00 85.88 197 LEU A C 1
ATOM 1527 O O . LEU A 1 197 ? 20.969 8.956 -12.304 1.00 85.88 197 LEU A O 1
ATOM 1531 N N . ILE A 1 198 ? 20.412 9.400 -14.439 1.00 83.88 198 ILE A N 1
ATOM 1532 C CA . ILE A 1 198 ? 19.283 10.283 -14.106 1.00 83.88 198 ILE A CA 1
ATOM 1533 C C . ILE A 1 198 ? 18.199 9.489 -13.373 1.00 83.88 198 ILE A C 1
ATOM 1535 O O . ILE A 1 198 ? 17.729 9.932 -12.325 1.00 83.88 198 ILE A O 1
ATOM 1539 N N . ALA A 1 199 ? 17.857 8.298 -13.875 1.00 82.44 199 ALA A N 1
ATOM 1540 C CA . ALA A 1 199 ? 16.885 7.421 -13.229 1.00 82.44 199 ALA A CA 1
ATOM 1541 C C . ALA A 1 199 ? 17.300 7.086 -11.785 1.00 82.44 199 ALA A C 1
ATOM 1543 O O . ALA A 1 199 ? 16.483 7.167 -10.870 1.00 82.44 199 ALA A O 1
ATOM 1544 N N . ASN A 1 200 ? 18.579 6.780 -11.545 1.00 84.81 200 ASN A N 1
ATOM 1545 C CA . ASN A 1 200 ? 19.084 6.486 -10.203 1.00 84.81 200 ASN A CA 1
ATOM 1546 C C . ASN A 1 200 ? 19.050 7.699 -9.269 1.00 84.81 200 ASN A C 1
ATOM 1548 O O . ASN A 1 200 ? 18.623 7.553 -8.124 1.00 84.81 200 ASN A O 1
ATOM 1552 N N . ILE A 1 201 ? 19.448 8.886 -9.739 1.00 86.81 201 ILE A N 1
ATOM 1553 C CA . ILE A 1 201 ? 19.395 10.116 -8.933 1.00 86.81 201 ILE A CA 1
ATOM 1554 C C . ILE A 1 201 ? 17.951 10.422 -8.525 1.00 86.81 201 ILE A C 1
ATOM 1556 O O . ILE A 1 201 ? 17.679 10.653 -7.347 1.00 86.81 201 ILE A O 1
ATOM 1560 N N . VAL A 1 202 ? 17.010 10.385 -9.473 1.00 85.25 202 VAL A N 1
ATOM 1561 C CA . VAL A 1 202 ? 15.600 10.684 -9.189 1.00 85.25 202 VAL A CA 1
ATOM 1562 C C . VAL A 1 202 ? 14.982 9.625 -8.275 1.00 85.25 202 VAL A C 1
ATOM 1564 O O . VAL A 1 202 ? 14.302 9.987 -7.317 1.00 85.25 202 VAL A O 1
ATOM 1567 N N . ASN A 1 203 ? 15.264 8.337 -8.495 1.00 82.25 203 ASN A N 1
ATOM 1568 C CA . ASN A 1 203 ? 14.797 7.267 -7.609 1.00 82.25 203 ASN A CA 1
ATOM 1569 C C . ASN A 1 203 ? 15.352 7.416 -6.183 1.00 82.25 203 ASN A C 1
ATOM 1571 O O . ASN A 1 203 ? 14.616 7.217 -5.218 1.00 82.25 203 ASN A O 1
ATOM 1575 N N . LEU A 1 204 ? 16.619 7.814 -6.031 1.00 84.88 204 LEU A N 1
ATOM 1576 C CA . LEU A 1 204 ? 17.230 8.053 -4.722 1.00 84.88 204 LEU A CA 1
ATOM 1577 C C . LEU A 1 204 ? 16.584 9.247 -4.010 1.00 84.88 204 LEU A C 1
ATOM 1579 O O . LEU A 1 204 ? 16.257 9.148 -2.828 1.00 84.88 204 LEU A O 1
ATOM 1583 N N . LEU A 1 205 ? 16.333 10.346 -4.728 1.00 86.50 205 LEU A N 1
ATOM 1584 C CA . LEU A 1 205 ? 15.617 11.505 -4.187 1.00 86.50 205 LEU A CA 1
ATOM 1585 C C . LEU A 1 205 ? 14.175 11.157 -3.798 1.00 86.50 205 LEU A C 1
ATOM 1587 O O . LEU A 1 205 ? 13.717 11.562 -2.729 1.00 86.50 205 LEU A O 1
ATOM 1591 N N . ALA A 1 206 ? 13.472 10.376 -4.621 1.00 82.06 206 ALA A N 1
ATOM 1592 C CA . ALA A 1 206 ? 12.122 9.910 -4.324 1.00 82.06 206 ALA A CA 1
ATOM 1593 C C . ALA A 1 206 ? 12.101 9.013 -3.079 1.00 82.06 206 ALA A C 1
ATOM 1595 O O . ALA A 1 206 ? 11.241 9.180 -2.213 1.00 82.06 206 ALA A O 1
ATOM 1596 N N . MET A 1 207 ? 13.078 8.112 -2.944 1.00 81.75 207 MET A N 1
ATOM 1597 C CA . MET A 1 207 ? 13.210 7.255 -1.768 1.00 81.75 207 MET A CA 1
ATOM 1598 C C . MET A 1 207 ? 13.539 8.064 -0.511 1.00 81.75 207 MET A C 1
ATOM 1600 O O . MET A 1 207 ? 12.930 7.837 0.532 1.00 81.75 207 MET A O 1
ATOM 1604 N N . LEU A 1 208 ? 14.442 9.044 -0.601 1.00 85.38 208 LEU A N 1
ATOM 1605 C CA . LEU A 1 208 ? 14.754 9.945 0.510 1.00 85.38 208 LEU A CA 1
ATOM 1606 C C . LEU A 1 208 ? 13.510 10.728 0.949 1.00 85.38 208 LEU A C 1
ATOM 1608 O O . LEU A 1 208 ? 13.194 10.764 2.137 1.00 85.38 208 LEU A O 1
ATOM 1612 N N . ALA A 1 209 ? 12.772 11.305 -0.002 1.00 84.12 209 ALA A N 1
ATOM 1613 C CA . ALA A 1 209 ? 11.527 12.017 0.275 1.00 84.12 209 ALA A CA 1
ATOM 1614 C C . ALA A 1 209 ? 10.487 11.101 0.936 1.00 84.12 209 ALA A C 1
ATOM 1616 O O . ALA A 1 209 ? 9.825 11.505 1.895 1.00 84.12 209 ALA A O 1
ATOM 1617 N N . LEU A 1 210 ? 10.382 9.854 0.470 1.00 80.06 210 LEU A N 1
ATOM 1618 C CA . LEU A 1 210 ? 9.499 8.855 1.053 1.00 80.06 210 LEU A CA 1
ATOM 1619 C C . LEU A 1 210 ? 9.928 8.512 2.483 1.00 80.06 210 LEU A C 1
ATOM 1621 O O . LEU A 1 210 ? 9.096 8.570 3.374 1.00 80.06 210 LEU A O 1
ATOM 1625 N N . VAL A 1 211 ? 11.210 8.254 2.749 1.00 81.50 211 VAL A N 1
ATOM 1626 C CA . VAL A 1 211 ? 11.729 7.984 4.104 1.00 81.50 211 VAL A CA 1
ATOM 1627 C C . VAL A 1 211 ? 11.481 9.154 5.057 1.00 81.50 211 VAL A C 1
ATOM 1629 O O . VAL A 1 211 ? 11.059 8.936 6.197 1.00 81.50 211 VAL A O 1
ATOM 1632 N N . VAL A 1 212 ? 11.688 10.391 4.600 1.00 84.00 212 VAL A N 1
ATOM 1633 C CA . VAL A 1 212 ? 11.384 11.598 5.384 1.00 84.00 212 VAL A CA 1
ATOM 1634 C C . VAL A 1 212 ? 9.890 11.661 5.699 1.00 84.00 212 VAL A C 1
ATOM 1636 O O . VAL A 1 212 ? 9.515 11.885 6.850 1.00 84.00 212 VAL A O 1
ATOM 1639 N N . TRP A 1 213 ? 9.031 11.401 4.711 1.00 82.31 213 TRP A N 1
ATOM 1640 C CA . TRP A 1 213 ? 7.584 11.359 4.912 1.00 82.31 213 TRP A CA 1
ATOM 1641 C C . TRP A 1 213 ? 7.153 10.237 5.865 1.00 82.31 213 TRP A C 1
ATOM 1643 O O . TRP A 1 213 ? 6.356 10.486 6.767 1.00 82.31 213 TRP A O 1
ATOM 1653 N N . LEU A 1 214 ? 7.718 9.035 5.734 1.00 79.12 214 LEU A N 1
ATOM 1654 C CA . LEU A 1 214 ? 7.471 7.908 6.637 1.00 79.12 214 LEU A CA 1
ATOM 1655 C C . LEU A 1 214 ? 7.835 8.264 8.073 1.00 79.12 214 LEU A C 1
ATOM 1657 O O . LEU A 1 214 ? 7.014 8.114 8.976 1.00 79.12 214 LEU A O 1
ATOM 1661 N N . SER A 1 215 ? 9.034 8.804 8.269 1.00 79.38 215 SER A N 1
ATOM 1662 C CA . SER A 1 215 ? 9.519 9.245 9.577 1.00 79.38 215 SER A CA 1
ATOM 1663 C C . SER A 1 215 ? 8.595 10.308 10.172 1.00 79.38 215 SER A C 1
ATOM 1665 O O . SER A 1 215 ? 8.179 10.197 11.324 1.00 79.38 215 SER A O 1
ATOM 1667 N N . ALA A 1 216 ? 8.187 11.295 9.369 1.00 79.69 216 ALA A N 1
ATOM 1668 C CA . ALA A 1 216 ? 7.249 12.327 9.798 1.00 79.69 216 ALA A CA 1
ATOM 1669 C C . ALA A 1 216 ? 5.867 11.751 10.159 1.00 79.69 216 ALA A C 1
ATOM 1671 O O . ALA A 1 216 ? 5.272 12.161 11.156 1.00 79.69 216 ALA A O 1
ATOM 1672 N N . SER A 1 217 ? 5.364 10.781 9.389 1.00 74.88 217 SER A N 1
ATOM 1673 C CA . SER A 1 217 ? 4.066 10.138 9.640 1.00 74.88 217 SER A CA 1
ATOM 1674 C C . SER A 1 217 ? 4.052 9.304 10.925 1.00 74.88 217 SER A C 1
ATOM 1676 O O . SER A 1 217 ? 3.063 9.329 11.658 1.00 74.88 217 SER A O 1
ATOM 1678 N N . MET A 1 218 ? 5.170 8.647 11.253 1.00 73.81 218 MET A N 1
ATOM 1679 C CA . MET A 1 218 ? 5.340 7.913 12.512 1.00 73.81 218 MET A CA 1
ATOM 1680 C C . MET A 1 218 ? 5.335 8.854 13.721 1.00 73.81 218 MET A C 1
ATOM 1682 O O . MET A 1 218 ? 4.742 8.540 14.750 1.00 73.81 218 MET A O 1
ATOM 1686 N N . LEU A 1 219 ? 5.955 10.030 13.590 1.00 73.69 219 LEU A N 1
ATOM 1687 C CA . LEU A 1 219 ? 6.034 11.025 14.666 1.00 73.69 219 LEU A CA 1
ATOM 1688 C C . LEU A 1 219 ? 4.718 11.783 14.898 1.00 73.69 219 LEU A C 1
ATOM 1690 O O . LEU A 1 219 ? 4.497 12.299 15.989 1.00 73.69 219 LEU A O 1
ATOM 1694 N N . THR A 1 220 ? 3.841 11.859 13.893 1.00 68.88 220 THR A N 1
ATOM 1695 C CA . THR A 1 220 ? 2.618 12.686 13.929 1.00 68.88 220 THR A CA 1
ATOM 1696 C C . THR A 1 220 ? 1.324 11.900 14.175 1.00 68.88 220 THR A C 1
ATOM 1698 O O . THR A 1 220 ? 0.246 12.449 13.976 1.00 68.88 220 THR A O 1
ATOM 1701 N N . GLN A 1 221 ? 1.420 10.661 14.681 1.00 57.50 221 GLN A N 1
ATOM 1702 C CA . GLN A 1 221 ? 0.281 9.775 14.995 1.00 57.50 221 GLN A CA 1
ATOM 1703 C C . GLN A 1 221 ? -0.558 9.359 13.770 1.00 57.50 221 GLN A C 1
ATOM 1705 O O . GLN A 1 221 ? -1.785 9.342 13.819 1.00 57.50 221 GLN A O 1
ATOM 1710 N N . GLY A 1 222 ? 0.110 8.966 12.680 1.00 60.88 222 GLY A N 1
ATOM 1711 C CA . GLY A 1 222 ? -0.550 8.440 11.485 1.00 60.88 222 GLY A CA 1
ATOM 1712 C C . GLY A 1 222 ? -0.988 9.542 10.522 1.00 60.88 222 GLY A C 1
ATOM 1713 O O . GLY A 1 222 ? -1.364 10.652 10.900 1.00 60.88 222 GLY A O 1
ATOM 1714 N N . SER A 1 223 ? -0.906 9.265 9.221 1.00 63.38 223 SER A N 1
ATOM 1715 C CA . SER A 1 223 ? -1.261 10.270 8.219 1.00 63.38 223 SER A CA 1
ATOM 1716 C C . SER A 1 223 ? -2.785 10.470 8.158 1.00 63.38 223 SER A C 1
ATOM 1718 O O . SER A 1 223 ? -3.497 9.702 7.511 1.00 63.38 223 SER A O 1
ATOM 1720 N N . GLN A 1 224 ? -3.300 11.561 8.745 1.00 80.94 224 GLN A N 1
ATOM 1721 C CA . GLN A 1 224 ? -4.690 12.022 8.517 1.00 80.94 224 GLN A CA 1
ATOM 1722 C C . GLN A 1 224 ? -5.047 12.088 7.017 1.00 80.94 224 GLN A C 1
ATOM 1724 O O . GLN A 1 224 ? -6.209 12.018 6.626 1.00 80.94 224 GLN A O 1
ATOM 1729 N N . LEU A 1 225 ? -4.018 12.156 6.172 1.00 86.94 225 LEU A N 1
ATOM 1730 C CA . LEU A 1 225 ? -4.051 11.998 4.729 1.00 86.94 225 LEU A CA 1
ATOM 1731 C C . LEU A 1 225 ? -4.934 10.841 4.239 1.00 86.94 225 LEU A C 1
ATOM 1733 O O . LEU A 1 225 ? -5.767 11.060 3.364 1.00 86.94 225 LEU A O 1
ATOM 1737 N N . ALA A 1 226 ? -4.793 9.636 4.803 1.00 88.62 226 ALA A N 1
ATOM 1738 C CA . ALA A 1 226 ? -5.536 8.463 4.333 1.00 88.62 226 ALA A CA 1
ATOM 1739 C C . ALA A 1 226 ? -7.054 8.600 4.561 1.00 88.62 226 ALA A C 1
ATOM 1741 O O . ALA A 1 226 ? -7.848 8.150 3.736 1.00 88.62 226 ALA A O 1
ATOM 1742 N N . LEU A 1 227 ? -7.453 9.265 5.652 1.00 88.31 227 LEU A N 1
ATOM 1743 C CA . LEU A 1 227 ? -8.852 9.587 5.961 1.00 88.31 227 LEU A CA 1
ATOM 1744 C C . LEU A 1 227 ? -9.398 10.747 5.127 1.00 88.31 227 LEU A C 1
ATOM 1746 O O . LEU A 1 227 ? -10.607 10.835 4.895 1.00 88.31 227 LEU A O 1
ATOM 1750 N N . ALA A 1 228 ? -8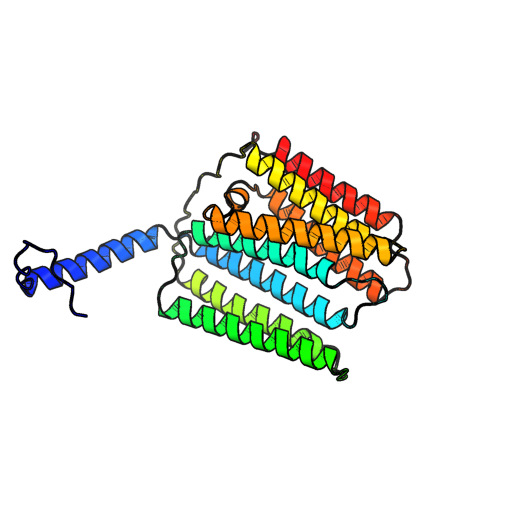.514 11.656 4.725 1.00 90.25 228 ALA A N 1
ATOM 1751 C CA . ALA A 1 228 ? -8.855 12.817 3.921 1.00 90.25 228 ALA A CA 1
ATOM 1752 C C . ALA A 1 228 ? -9.040 12.435 2.436 1.00 90.25 228 ALA A C 1
ATOM 1754 O O . ALA A 1 228 ? -9.792 13.085 1.709 1.00 90.25 228 ALA A O 1
ATOM 1755 N N . TRP A 1 229 ? -8.393 11.360 1.971 1.00 91.56 229 TRP A N 1
ATOM 1756 C CA . TRP A 1 229 ? -8.498 10.887 0.590 1.00 91.56 229 TRP A CA 1
ATOM 1757 C C . TRP A 1 229 ? -9.904 10.386 0.236 1.00 91.56 229 TRP A C 1
ATOM 1759 O O . TRP A 1 229 ? -10.426 9.424 0.802 1.00 91.56 229 TRP A O 1
ATOM 1769 N N . GLY A 1 230 ? -10.503 11.012 -0.779 1.00 89.69 230 GLY A N 1
ATOM 1770 C CA . GLY A 1 230 ? -11.724 10.524 -1.415 1.00 89.69 230 GLY A CA 1
ATOM 1771 C C . GLY A 1 230 ? -11.474 9.344 -2.370 1.00 89.69 230 GLY A C 1
ATOM 1772 O O . GLY A 1 230 ? -10.328 9.060 -2.723 1.00 89.69 230 GLY A O 1
ATOM 1773 N N . PRO A 1 231 ? -12.542 8.682 -2.862 1.00 90.50 231 PRO A N 1
ATOM 1774 C CA . PRO A 1 231 ? -12.441 7.546 -3.782 1.00 90.50 231 PRO A CA 1
ATOM 1775 C C . PRO A 1 231 ? -11.618 7.850 -5.036 1.00 90.50 231 PRO A C 1
ATOM 1777 O O . PRO A 1 231 ? -10.874 6.995 -5.495 1.00 90.50 231 PRO A O 1
ATOM 1780 N N . PHE A 1 232 ? -11.709 9.080 -5.552 1.00 91.94 232 PHE A N 1
ATOM 1781 C CA . PHE A 1 232 ? -10.933 9.523 -6.708 1.00 91.94 232 PHE A CA 1
ATOM 1782 C C . PHE A 1 232 ? -9.420 9.382 -6.486 1.00 91.94 232 PHE A C 1
ATOM 1784 O O . PHE A 1 232 ? -8.749 8.764 -7.303 1.00 91.94 232 PHE A O 1
ATOM 1791 N N . LEU A 1 233 ? -8.887 9.876 -5.362 1.00 93.31 233 LEU A N 1
ATOM 1792 C CA . LEU A 1 233 ? -7.451 9.806 -5.064 1.00 93.31 233 LEU A CA 1
ATOM 1793 C C . LEU A 1 233 ? -6.979 8.362 -4.856 1.00 93.31 233 LEU A C 1
ATOM 1795 O O . LEU A 1 233 ? -5.909 7.994 -5.335 1.00 93.31 233 LEU A O 1
ATOM 1799 N N . TRP A 1 234 ? -7.802 7.524 -4.220 1.00 93.62 234 TRP A N 1
ATOM 1800 C CA . TRP A 1 234 ? -7.527 6.091 -4.091 1.00 93.62 234 TRP A CA 1
ATOM 1801 C C . TRP A 1 234 ? -7.477 5.380 -5.449 1.00 93.62 234 TRP A C 1
ATOM 1803 O O . TRP A 1 234 ? -6.574 4.577 -5.681 1.00 93.62 234 TRP A O 1
ATOM 1813 N N . ILE A 1 235 ? -8.400 5.705 -6.360 1.00 93.31 235 ILE A N 1
ATOM 1814 C CA . ILE A 1 235 ? -8.401 5.179 -7.733 1.00 93.31 235 ILE A CA 1
ATOM 1815 C C . ILE A 1 235 ? -7.163 5.666 -8.488 1.00 93.31 235 ILE A C 1
ATOM 1817 O O . ILE A 1 235 ? -6.479 4.849 -9.097 1.00 93.31 235 ILE A O 1
ATOM 1821 N N . CYS A 1 236 ? -6.829 6.959 -8.416 1.00 93.94 236 CYS A N 1
ATOM 1822 C CA . CYS A 1 236 ? -5.615 7.499 -9.029 1.00 93.94 236 CYS A CA 1
ATOM 1823 C C . CYS A 1 236 ? -4.366 6.777 -8.520 1.00 93.94 236 CYS A C 1
ATOM 1825 O O . CYS A 1 236 ? -3.528 6.382 -9.321 1.00 93.94 236 CYS A O 1
ATOM 1827 N N . PHE A 1 237 ? -4.257 6.549 -7.211 1.00 93.69 237 PHE A N 1
ATOM 1828 C CA . PHE A 1 237 ? -3.116 5.850 -6.628 1.00 93.69 237 PHE A CA 1
ATOM 1829 C C . PHE A 1 237 ? -3.024 4.387 -7.083 1.00 93.69 237 PHE A C 1
ATOM 1831 O O . PHE A 1 237 ? -1.946 3.926 -7.461 1.00 93.69 237 PHE A O 1
ATOM 1838 N N . ALA A 1 238 ? -4.152 3.673 -7.112 1.00 93.38 238 ALA A N 1
ATOM 1839 C CA . ALA A 1 238 ? -4.208 2.302 -7.615 1.00 93.38 238 ALA A CA 1
ATOM 1840 C C . ALA A 1 238 ? -3.832 2.220 -9.107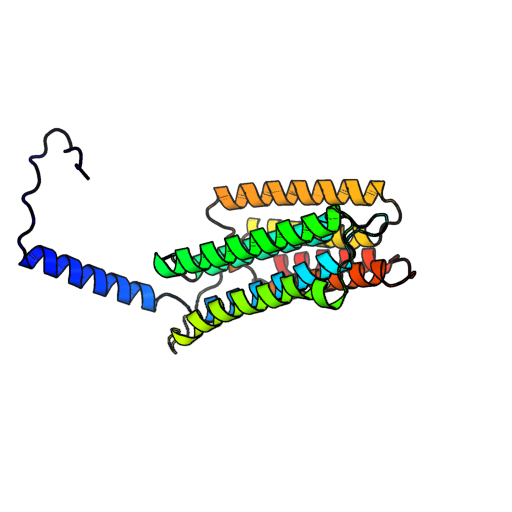 1.00 93.38 238 ALA A C 1
ATOM 1842 O O . ALA A 1 238 ? -3.042 1.359 -9.495 1.00 93.38 238 ALA A O 1
ATOM 1843 N N . LEU A 1 239 ? -4.342 3.145 -9.929 1.00 94.00 239 LEU A N 1
ATOM 1844 C CA . LEU A 1 239 ? -4.000 3.245 -11.350 1.00 94.00 239 LEU A CA 1
ATOM 1845 C C . LEU A 1 239 ? -2.512 3.534 -11.554 1.00 94.00 239 LEU A C 1
ATOM 1847 O O . LEU A 1 239 ? -1.892 2.893 -12.397 1.00 94.00 239 LEU A O 1
ATOM 1851 N N . SER A 1 240 ? -1.916 4.428 -10.761 1.00 93.31 240 SER A N 1
ATOM 1852 C CA . SER A 1 240 ? -0.474 4.685 -10.817 1.00 93.31 240 SER A CA 1
ATOM 1853 C C . SER A 1 240 ? 0.342 3.424 -10.533 1.00 93.31 240 SER A C 1
ATOM 1855 O O . SER A 1 240 ? 1.284 3.131 -11.263 1.00 93.31 240 SER A O 1
ATOM 1857 N N . GLY A 1 241 ? -0.037 2.641 -9.517 1.00 92.12 241 GLY A N 1
ATOM 1858 C CA . GLY A 1 241 ? 0.607 1.355 -9.232 1.00 92.12 241 GLY A CA 1
ATOM 1859 C C . GLY A 1 241 ? 0.472 0.359 -10.389 1.00 92.12 241 GLY A C 1
ATOM 1860 O O . GLY A 1 241 ? 1.455 -0.268 -10.781 1.00 92.12 241 GLY A O 1
ATOM 1861 N N . ALA A 1 242 ? -0.719 0.257 -10.986 1.00 93.00 242 ALA A N 1
ATOM 1862 C CA . ALA A 1 242 ? -0.962 -0.609 -12.141 1.00 93.00 242 ALA A CA 1
ATOM 1863 C C . ALA A 1 242 ? -0.135 -0.193 -13.370 1.00 93.00 242 ALA A C 1
ATOM 1865 O O . ALA A 1 242 ? 0.428 -1.049 -14.049 1.00 93.00 242 ALA A O 1
ATOM 1866 N N . VAL A 1 243 ? -0.014 1.113 -13.627 1.00 92.50 243 VAL A N 1
ATOM 1867 C CA . VAL A 1 243 ? 0.837 1.671 -14.688 1.00 92.50 243 VAL A CA 1
ATOM 1868 C C . VAL A 1 243 ? 2.303 1.321 -14.455 1.00 92.50 243 VAL A C 1
ATOM 1870 O O . VAL A 1 243 ? 2.969 0.881 -15.387 1.00 92.50 243 VAL A O 1
ATOM 1873 N N . ILE A 1 244 ? 2.806 1.478 -13.226 1.00 90.81 244 ILE A N 1
ATOM 1874 C CA . ILE A 1 244 ? 4.189 1.120 -12.879 1.00 90.81 244 ILE A CA 1
ATOM 1875 C C . ILE A 1 244 ? 4.441 -0.361 -13.173 1.00 90.81 244 ILE A C 1
ATOM 1877 O O . ILE A 1 244 ? 5.404 -0.697 -13.859 1.00 90.81 244 ILE A O 1
ATOM 1881 N N . VAL A 1 245 ? 3.550 -1.238 -12.707 1.00 91.00 245 VAL A N 1
ATOM 1882 C CA . VAL A 1 245 ? 3.634 -2.682 -12.964 1.00 91.00 245 VAL A CA 1
ATOM 1883 C C . VAL A 1 245 ? 3.629 -2.979 -14.464 1.00 91.00 245 VAL A C 1
ATOM 1885 O O . VAL A 1 245 ? 4.484 -3.722 -14.941 1.00 91.00 245 VAL A O 1
ATOM 1888 N N . ALA A 1 246 ? 2.706 -2.380 -15.218 1.00 90.94 246 ALA A N 1
ATOM 1889 C CA . ALA A 1 246 ? 2.597 -2.595 -16.656 1.00 90.94 246 ALA A CA 1
ATOM 1890 C C . ALA A 1 246 ? 3.858 -2.143 -17.405 1.00 90.94 246 ALA A C 1
ATOM 1892 O O . ALA A 1 246 ? 4.351 -2.881 -18.254 1.00 90.94 246 ALA A O 1
ATOM 1893 N N . LEU A 1 247 ? 4.406 -0.970 -17.071 1.00 87.94 247 LEU A N 1
ATOM 1894 C CA . LEU A 1 247 ? 5.624 -0.449 -17.696 1.00 87.94 247 LEU A CA 1
ATOM 1895 C C . LEU A 1 247 ? 6.844 -1.318 -17.387 1.00 87.94 247 LEU A C 1
ATOM 1897 O O . LEU A 1 247 ? 7.657 -1.547 -18.276 1.00 87.94 247 LEU A O 1
ATOM 1901 N N . LEU A 1 248 ? 6.961 -1.833 -16.163 1.00 87.12 248 LEU A N 1
ATOM 1902 C CA . LEU A 1 248 ? 8.067 -2.713 -15.786 1.00 87.12 248 LEU A CA 1
ATOM 1903 C C . LEU A 1 248 ? 7.989 -4.071 -16.482 1.00 87.12 248 LEU A C 1
ATOM 1905 O O . LEU A 1 248 ? 8.998 -4.558 -16.980 1.00 87.12 248 LEU A O 1
ATOM 1909 N N . LEU A 1 249 ? 6.795 -4.663 -16.569 1.00 89.00 249 LEU A N 1
ATOM 1910 C CA . LEU A 1 249 ? 6.600 -5.893 -17.336 1.00 89.00 249 LEU A CA 1
ATOM 1911 C C . LEU A 1 249 ? 6.862 -5.657 -18.830 1.00 89.00 249 LEU A C 1
ATOM 1913 O O . LEU A 1 249 ? 7.516 -6.475 -19.469 1.00 89.00 249 LEU A O 1
ATOM 1917 N N . LEU A 1 250 ? 6.412 -4.528 -19.384 1.00 87.75 250 LEU A N 1
ATOM 1918 C CA . LEU A 1 250 ? 6.680 -4.174 -20.777 1.00 87.75 250 LEU A CA 1
ATOM 1919 C C . LEU A 1 250 ? 8.185 -4.019 -21.033 1.00 87.75 250 LEU A C 1
ATOM 1921 O O . LEU A 1 250 ? 8.688 -4.586 -21.998 1.00 87.75 250 LEU A O 1
ATOM 1925 N N . ALA A 1 251 ? 8.902 -3.311 -20.158 1.00 84.00 251 ALA A N 1
ATOM 1926 C CA . ALA A 1 251 ? 10.349 -3.127 -20.263 1.00 84.00 251 ALA A CA 1
ATOM 1927 C C . ALA A 1 251 ? 11.125 -4.448 -20.126 1.00 84.00 251 ALA A C 1
ATOM 1929 O O . ALA A 1 251 ? 12.144 -4.628 -20.782 1.00 84.00 251 ALA A O 1
ATOM 1930 N N . GLN A 1 252 ? 10.635 -5.382 -19.304 1.00 85.69 252 GLN A N 1
ATOM 1931 C CA . GLN A 1 252 ? 11.275 -6.683 -19.104 1.00 85.69 252 GLN A CA 1
ATOM 1932 C C . GLN A 1 252 ? 11.043 -7.648 -20.275 1.00 85.69 252 GLN A C 1
ATOM 1934 O O . GLN A 1 252 ? 11.937 -8.409 -20.637 1.00 85.69 252 GLN A O 1
ATOM 1939 N N . PHE A 1 253 ? 9.833 -7.663 -20.840 1.00 86.69 253 PHE A N 1
ATOM 1940 C CA . PHE A 1 253 ? 9.411 -8.682 -21.809 1.00 86.69 253 PHE A CA 1
ATOM 1941 C C . PHE A 1 253 ? 9.346 -8.184 -23.255 1.00 86.69 253 PHE A C 1
ATOM 1943 O O . PHE A 1 253 ? 9.066 -8.974 -24.157 1.00 86.69 253 PHE A O 1
ATOM 1950 N N . THR A 1 254 ? 9.596 -6.899 -23.506 1.00 83.00 254 THR A N 1
ATOM 1951 C CA . THR A 1 254 ? 9.597 -6.334 -24.859 1.00 83.00 254 THR A CA 1
ATOM 1952 C C . THR A 1 254 ? 10.818 -5.456 -25.093 1.00 83.00 254 THR A C 1
ATOM 1954 O O . THR A 1 254 ? 11.345 -4.836 -24.179 1.00 83.00 254 THR A O 1
ATOM 1957 N N . SER A 1 255 ? 11.241 -5.358 -26.352 1.00 77.94 255 SER A N 1
ATOM 1958 C CA . SER A 1 255 ? 12.292 -4.434 -26.786 1.00 77.94 255 SER A CA 1
ATOM 1959 C C . SER A 1 255 ? 11.757 -3.035 -27.108 1.00 77.94 255 SER A C 1
ATOM 1961 O O . SER A 1 255 ? 12.476 -2.228 -27.698 1.00 77.94 255 SER A O 1
ATOM 1963 N N . MET A 1 256 ? 10.480 -2.752 -26.817 1.00 73.56 256 MET A N 1
ATOM 1964 C CA . MET A 1 256 ? 9.910 -1.438 -27.085 1.00 73.56 256 MET A CA 1
ATOM 1965 C C . MET A 1 256 ? 10.496 -0.447 -26.084 1.00 73.56 256 MET A C 1
ATOM 1967 O O . MET A 1 256 ? 10.269 -0.612 -24.885 1.00 73.56 256 MET A O 1
ATOM 1971 N N . PRO A 1 257 ? 11.217 0.592 -26.536 1.00 66.62 257 PRO A N 1
ATOM 1972 C CA . PRO A 1 257 ? 11.731 1.579 -25.614 1.00 66.62 257 PRO A CA 1
ATOM 1973 C C . PRO A 1 257 ? 10.525 2.298 -24.990 1.00 66.62 257 PRO A C 1
ATOM 1975 O O . PRO A 1 257 ? 9.703 2.860 -25.729 1.00 66.62 257 PRO A O 1
ATOM 1978 N N . PRO A 1 258 ? 10.378 2.287 -23.653 1.00 63.84 258 PRO A N 1
ATOM 1979 C CA . PRO A 1 258 ? 9.368 3.084 -22.980 1.00 63.84 258 PRO A CA 1
ATOM 1980 C C . PRO A 1 258 ? 9.789 4.545 -23.146 1.00 63.84 258 PRO A C 1
ATOM 1982 O O . PRO A 1 258 ? 10.515 5.084 -22.332 1.00 63.84 258 PRO A O 1
ATOM 1985 N N . THR A 1 259 ? 9.450 5.174 -24.270 1.00 73.75 259 THR A N 1
ATOM 1986 C CA . THR A 1 259 ? 9.888 6.545 -24.567 1.00 73.75 259 THR A CA 1
ATOM 1987 C C . THR A 1 259 ? 8.890 7.549 -23.982 1.00 73.75 259 THR A C 1
ATOM 1989 O O . THR A 1 259 ? 8.453 7.427 -22.838 1.00 73.75 259 THR A O 1
ATOM 1992 N N . ILE A 1 260 ? 8.493 8.544 -24.777 1.00 75.81 260 ILE A N 1
ATOM 1993 C CA . ILE A 1 260 ? 7.684 9.719 -24.425 1.00 75.81 260 ILE A CA 1
ATOM 1994 C C . ILE A 1 260 ? 6.443 9.355 -23.592 1.00 75.81 260 ILE A C 1
ATOM 1996 O O . ILE A 1 260 ? 6.056 10.115 -22.703 1.00 75.81 260 ILE A O 1
ATOM 2000 N N . GLY A 1 261 ? 5.866 8.170 -23.816 1.00 82.56 261 GLY A N 1
ATOM 2001 C CA . GLY A 1 261 ? 4.737 7.649 -23.050 1.00 82.56 261 GLY A CA 1
ATOM 2002 C C . GLY A 1 261 ? 4.948 7.668 -21.533 1.00 82.56 261 GLY A C 1
ATOM 2003 O O . GLY A 1 261 ? 4.047 8.097 -20.820 1.00 82.56 261 GLY A O 1
ATOM 2004 N N . GLY A 1 262 ? 6.125 7.294 -21.017 1.00 86.25 262 GLY A N 1
ATOM 2005 C CA . GLY A 1 262 ? 6.352 7.289 -19.565 1.00 86.25 262 GLY A CA 1
ATOM 2006 C C . GLY A 1 262 ? 6.385 8.691 -18.954 1.00 86.25 262 GLY A C 1
ATOM 2007 O O . GLY A 1 262 ? 5.828 8.903 -17.879 1.00 86.25 262 GLY A O 1
ATOM 2008 N N . TYR A 1 263 ? 6.945 9.677 -19.662 1.00 88.25 263 TYR A N 1
ATOM 2009 C CA . TYR A 1 263 ? 6.923 11.078 -19.225 1.00 88.25 263 TYR A CA 1
ATOM 2010 C C . TYR A 1 263 ? 5.510 11.663 -19.251 1.00 88.25 263 TYR A C 1
ATOM 2012 O O . TYR A 1 263 ? 5.098 12.321 -18.295 1.00 88.25 263 TYR A O 1
ATOM 2020 N N . VAL A 1 264 ? 4.751 11.395 -20.319 1.00 91.00 264 VAL A N 1
ATOM 2021 C CA . VAL A 1 264 ? 3.361 11.860 -20.456 1.00 91.00 264 VAL A CA 1
ATOM 2022 C C . VAL A 1 264 ? 2.483 11.246 -19.370 1.00 91.00 264 VAL A C 1
ATOM 2024 O O . VAL A 1 264 ? 1.742 11.963 -18.699 1.00 91.00 264 VAL A O 1
ATOM 2027 N N . VAL A 1 265 ? 2.597 9.936 -19.145 1.00 92.12 265 VAL A N 1
ATOM 2028 C CA . VAL A 1 265 ? 1.822 9.234 -18.117 1.00 92.12 265 VAL A CA 1
ATOM 2029 C C . VAL A 1 265 ? 2.245 9.672 -16.712 1.00 92.12 265 VAL A C 1
ATOM 2031 O O . VAL A 1 265 ? 1.382 9.933 -15.875 1.00 92.12 265 VAL A O 1
ATOM 2034 N N . GLY A 1 266 ? 3.546 9.842 -16.456 1.00 91.44 266 GLY A N 1
ATOM 2035 C CA . GLY A 1 266 ? 4.052 10.374 -15.188 1.00 91.44 266 GLY A CA 1
ATOM 2036 C C . GLY A 1 266 ? 3.529 11.784 -14.890 1.00 91.44 266 GLY A C 1
ATOM 2037 O O . GLY A 1 266 ? 3.049 12.050 -13.786 1.00 91.44 266 GLY A O 1
ATOM 2038 N N . GLY A 1 267 ? 3.533 12.669 -15.892 1.00 93.38 267 GLY A N 1
ATOM 2039 C CA . GLY A 1 267 ? 2.955 14.011 -15.791 1.00 93.38 267 GLY A CA 1
ATOM 2040 C C . GLY A 1 267 ? 1.442 13.993 -15.558 1.00 93.38 267 GLY A C 1
ATOM 2041 O O . GLY A 1 267 ? 0.942 14.727 -14.704 1.00 93.38 267 GLY A O 1
ATOM 2042 N N . ALA A 1 268 ? 0.713 13.114 -16.252 1.00 94.69 268 ALA A N 1
ATOM 2043 C CA . ALA A 1 268 ? -0.728 12.940 -16.069 1.00 94.69 268 ALA A CA 1
ATOM 2044 C C . ALA A 1 268 ? -1.077 12.446 -14.656 1.00 94.69 268 ALA A C 1
ATOM 2046 O O . ALA A 1 268 ? -2.030 12.942 -14.055 1.00 94.69 268 ALA A O 1
ATOM 2047 N N . ILE A 1 269 ? -0.283 11.527 -14.095 1.00 94.50 269 ILE A N 1
ATOM 2048 C CA . ILE A 1 269 ? -0.423 11.072 -12.706 1.00 94.50 269 ILE A CA 1
ATOM 2049 C C . ILE A 1 269 ? -0.213 12.243 -11.741 1.00 94.50 269 ILE A C 1
ATOM 2051 O O . ILE A 1 269 ? -1.078 12.504 -10.904 1.00 94.50 269 ILE A O 1
ATOM 2055 N N . ALA A 1 270 ? 0.887 12.989 -11.874 1.00 94.25 270 ALA A N 1
ATOM 2056 C CA . ALA A 1 270 ? 1.161 14.131 -11.001 1.00 94.25 270 ALA A CA 1
ATOM 2057 C C . ALA A 1 270 ? 0.032 15.178 -11.056 1.00 94.25 270 ALA A C 1
ATOM 2059 O O . ALA A 1 270 ? -0.430 15.658 -10.015 1.00 94.25 270 ALA A O 1
ATOM 2060 N N . LEU A 1 271 ? -0.470 15.470 -12.260 1.00 96.12 271 LEU A N 1
ATOM 2061 C CA . LEU A 1 271 ? -1.587 16.386 -12.468 1.00 96.12 271 LEU A CA 1
ATOM 2062 C C . LEU A 1 271 ? -2.887 15.861 -11.843 1.00 96.12 271 LEU A C 1
ATOM 2064 O O . LEU A 1 271 ? -3.583 16.624 -11.180 1.00 96.12 271 LEU A O 1
ATOM 2068 N N . ALA A 1 272 ? -3.207 14.574 -12.000 1.00 95.06 272 ALA A N 1
ATOM 2069 C CA . ALA A 1 272 ? -4.412 13.976 -11.423 1.00 95.06 272 ALA A CA 1
ATOM 2070 C C . ALA A 1 272 ? -4.427 14.081 -9.890 1.00 95.06 272 ALA A C 1
ATOM 2072 O O . ALA A 1 272 ? -5.454 14.430 -9.305 1.00 95.06 272 ALA A O 1
ATOM 2073 N N . PHE A 1 273 ? -3.283 13.859 -9.237 1.00 94.19 273 PHE A N 1
ATOM 2074 C CA . PHE A 1 273 ? -3.144 14.043 -7.789 1.00 94.19 273 PHE A CA 1
ATOM 2075 C C . PHE A 1 273 ? -3.285 15.504 -7.369 1.00 94.19 273 PHE A C 1
ATOM 2077 O O . PHE A 1 273 ? -3.984 15.787 -6.396 1.00 94.19 273 PHE A O 1
ATOM 2084 N N . ALA A 1 274 ? -2.670 16.433 -8.105 1.00 93.88 274 ALA A N 1
ATOM 2085 C CA . ALA A 1 274 ? -2.821 17.861 -7.845 1.00 93.88 274 ALA A CA 1
ATOM 2086 C C . ALA A 1 274 ? -4.291 18.297 -7.994 1.00 93.88 274 ALA A C 1
ATOM 2088 O O . ALA A 1 274 ? -4.855 18.922 -7.097 1.00 93.88 274 ALA A O 1
ATOM 2089 N N . LEU A 1 275 ? -4.960 17.905 -9.078 1.00 94.12 275 LEU A N 1
ATOM 2090 C CA . LEU A 1 275 ? -6.375 18.212 -9.294 1.00 94.12 275 LEU A CA 1
ATOM 2091 C C . LEU A 1 275 ? -7.255 17.595 -8.202 1.00 94.12 275 LEU A C 1
ATOM 2093 O O . LEU A 1 275 ? -8.083 18.294 -7.617 1.00 94.12 275 LEU A O 1
ATOM 2097 N N . GLY A 1 276 ? -7.036 16.324 -7.860 1.00 91.88 276 GLY A N 1
ATOM 2098 C CA . GLY A 1 276 ? -7.765 15.654 -6.784 1.00 91.88 276 GLY A CA 1
ATOM 2099 C C . GLY A 1 276 ? -7.576 16.333 -5.426 1.00 91.88 276 GLY A C 1
ATOM 2100 O O . GLY A 1 276 ? -8.541 16.477 -4.677 1.00 91.88 276 GLY A O 1
ATOM 2101 N N . ALA A 1 277 ? -6.363 16.808 -5.138 1.00 91.00 277 ALA A N 1
ATOM 2102 C CA . ALA A 1 277 ? -6.047 17.503 -3.898 1.00 91.00 277 ALA A CA 1
ATOM 2103 C C . ALA A 1 277 ? -6.712 18.887 -3.803 1.00 91.00 277 ALA A C 1
ATOM 2105 O O . ALA A 1 277 ? -7.216 19.263 -2.746 1.00 91.00 277 ALA A O 1
ATOM 2106 N N . TRP A 1 278 ? -6.712 19.660 -4.890 1.00 92.56 278 TRP A N 1
ATOM 2107 C CA . TRP A 1 278 ? -7.130 21.065 -4.850 1.00 92.56 278 TRP A CA 1
ATOM 2108 C C . TRP A 1 278 ? -8.597 21.299 -5.233 1.00 92.56 278 TRP A C 1
ATOM 2110 O O . TRP A 1 278 ? -9.177 22.272 -4.758 1.00 92.56 278 TRP A O 1
ATOM 2120 N N . TRP A 1 279 ? -9.202 20.415 -6.033 1.00 86.12 279 TRP A N 1
ATOM 2121 C CA . TRP A 1 279 ? -10.554 20.593 -6.591 1.00 86.12 279 TRP A CA 1
ATOM 2122 C C . TRP A 1 279 ? -11.573 19.544 -6.121 1.00 86.12 279 TRP A C 1
ATOM 2124 O O . TRP A 1 279 ? -12.778 19.764 -6.224 1.00 86.12 279 TRP A O 1
ATOM 2134 N N . GLY A 1 280 ? -11.108 18.396 -5.623 1.00 71.81 280 GLY A N 1
ATOM 2135 C CA . GLY A 1 280 ? -11.950 17.292 -5.155 1.00 71.81 280 GLY A CA 1
ATOM 2136 C C . GLY A 1 280 ? -12.672 17.444 -3.799 1.00 71.81 280 GLY A C 1
ATOM 2137 O O . GLY A 1 280 ? -13.716 16.806 -3.657 1.00 71.81 280 GLY A O 1
ATOM 2138 N N . PRO A 1 281 ? -12.193 18.218 -2.798 1.00 61.81 281 PRO A N 1
ATOM 2139 C CA . PRO A 1 281 ? -12.726 18.094 -1.434 1.00 61.81 281 PRO A CA 1
ATOM 2140 C C . PRO A 1 281 ? -14.121 18.685 -1.192 1.00 61.81 281 PRO A C 1
ATOM 2142 O O . PRO A 1 281 ? -14.814 18.206 -0.302 1.00 61.81 281 PRO A O 1
ATOM 2145 N N . ASP A 1 282 ? -14.543 19.689 -1.966 1.00 60.19 282 ASP A N 1
ATOM 2146 C CA . ASP A 1 282 ? -15.721 20.512 -1.630 1.00 60.19 282 ASP A CA 1
ATOM 2147 C C . ASP A 1 282 ? -17.016 20.081 -2.352 1.00 60.19 282 ASP A C 1
ATOM 2149 O O . ASP A 1 282 ? -18.024 20.783 -2.307 1.00 60.19 282 ASP A O 1
ATOM 2153 N N . ARG A 1 283 ? -17.009 18.938 -3.055 1.00 55.22 283 ARG A N 1
ATOM 2154 C CA . ARG A 1 283 ? -18.144 18.467 -3.883 1.00 55.22 283 ARG A CA 1
ATOM 2155 C C . ARG A 1 283 ? -18.823 17.188 -3.377 1.00 55.22 283 ARG A C 1
ATOM 2157 O O . ARG A 1 283 ? -19.549 16.558 -4.146 1.00 55.22 283 ARG A O 1
ATOM 2164 N N . GLY A 1 284 ? -18.575 16.773 -2.134 1.00 50.94 284 GLY A N 1
ATOM 2165 C CA . GLY A 1 284 ? -19.096 15.520 -1.572 1.00 50.94 284 GLY A CA 1
ATOM 2166 C C . GLY A 1 284 ? -19.651 15.655 -0.169 1.00 50.94 284 GLY A C 1
ATOM 2167 O O . GLY A 1 284 ? -19.102 16.471 0.599 1.00 50.94 284 GLY A O 1
#

Radius of gyration: 23.19 Å; chains: 1; bounding box: 47×45×80 Å

Secondary structure (DSSP, 8-state):
--PPPPTT-PPPPPPPHHHHHHHHHHHHHHHHHHHHT--HHHHHHHHHHHHHHHHHHHHHHHHHPSPPTT--THHHHHHHHHHHHHHHHHHHHTT----HHHHHHHHHHHHHHHHHHHHHHHHHHTT----HHHHTHHHHHHHHHHHHHHHHHHHT--S-----PPPP--HHHHHHHHHHHHHHHHHHHHHT-S-HHHHHHHHHHHHHHHHHHHHHHHHTTS-HHHHH--HHHHHHHHHHHHHHHHHHHHHHH------HHHHHHHHHHHHHHHHHHHHSGGG-

Sequence (284 aa):
MEQRPEPGLEPYEPPTAAVAQAYLDESERVAQRREQHIDRRAAARLLLAEGISFAIYLVVLMLVFPPAEGANIIVIVAPFIAWTQLVTTLREEYGYQRRGREQRMRAAVMLILLAVVVGSLGTLMLGVDIPVALRFAPGVLCFVLYGLLAWGEWRHATAERIVRKRAPFDRRARLTTTCIGIAVGAIVACVATPSALIANIVNLLAMLALVVWLSASMLTQGSQLALAWGPFLWICFALSGAVIVALLLLAQFTSMPPTIGGYVVGGAIALAFALGAWWGPDRG